Protein AF-0000000069345462 (afdb_homodimer)

Foldseek 3Di:
DPPKDWDDKDFADDADKDWPDFAPFWFKWKFFFDQATAKIKTWGHHPRDTDIDIFGADHHDIDMGGADVPKFWFKKKFAFDQDVNATFTAWIWTDIPPDIDDRGHRDHHHMDMDGHPFWGFRTKIAGYDSGGGIIITITDGD/DPPKDWDDKDFADDADKDWPDFAPFWFKWKFFFDQATAKIKTWGHHPRDTDIDIFGADHHDIDMGGADVPKFWFKKKFAFDQDVNATFTAWIWTDIPPDIDDRGHRDHHHMDMDGHPFWGFRTKIAGYDSGGGIIITITDGD

Nearest PDB structures (foldseek):
  7kmv-assembly5_I  TM=9.906E-01  e=1.413E-24  Musa acuminata
  7kmu-assembly1_A  TM=9.947E-01  e=5.979E-24  Musa acuminata
  3mit-assembly1_A  TM=9.925E-01  e=2.769E-19  Musa acuminata
  4piu-assembly1_A  TM=9.814E-01  e=2.634E-19  Musa acuminata
  4pit-assembly2_D  TM=9.610E-01  e=2.054E-19  Musa acuminata

Solvent-accessible surface area (backbone atoms only — not comparable to full-atom values): 13711 Å² total; per-residue (Å²): 108,95,53,49,26,32,36,38,65,50,56,33,87,44,57,45,80,50,69,74,49,66,35,82,38,65,46,30,42,31,41,15,24,49,60,32,34,13,22,45,32,41,32,31,32,42,98,90,40,75,50,75,50,79,45,34,36,83,48,52,51,79,44,79,44,76,51,55,92,90,47,48,38,31,29,43,36,33,15,33,26,77,62,93,85,37,45,21,32,10,26,40,30,44,29,38,84,81,51,74,48,70,73,38,29,63,45,80,48,53,53,42,53,50,41,38,67,40,38,31,53,33,31,44,32,34,16,26,38,70,31,29,10,20,44,25,36,22,34,32,52,117,109,95,56,48,28,33,36,40,65,50,56,34,85,43,57,44,79,50,72,76,49,65,35,80,37,66,46,30,42,31,40,14,25,48,59,32,33,12,20,45,32,41,30,31,30,44,96,91,41,74,50,75,51,78,44,34,36,83,48,51,50,79,44,78,43,76,51,54,93,91,46,47,38,33,28,43,36,34,16,33,26,78,62,93,84,38,45,22,32,10,26,41,31,44,28,37,83,81,50,74,47,69,72,37,29,63,44,82,47,52,53,43,51,51,40,38,67,40,39,31,54,34,32,42,31,35,16,25,39,69,31,30,10,20,44,26,37,20,33,33,53,118

Sequence (284 aa):
MAGAIKVGTWGGNGGSEWDMGPAYRIDSVKINAGDIIDAIEITFTRYGLTETQHYGGTGGEPHEIAFEDGEYIMSMEGHVVDYFGLTIIGKLTLTTNRRTFGPFGAYEGTPFSIPVAEGKIAGFFGRAGSFIDAIGVYLMPNMAGAIKVGTWGGNGGSEWDMGPAYRIDSVKINAGDIIDAIEITFTRYGLTETQHYGGTGGEPHEIAFEDGEYIMSMEGHVVDYFGLTIIGKLTLTTNRRTFGPFGAYEGTPFSIPVAEGKIAGFFGRAGSFIDAIGVYLMPN

Structure (mmCIF, N/CA/C/O backbone):
data_AF-0000000069345462-model_v1
#
loop_
_entity.id
_entity.type
_entity.pdbx_description
1 polymer '(wild Malaysian banana) hypothetical protein'
#
loop_
_atom_site.group_PDB
_atom_site.id
_atom_site.type_symbol
_atom_site.label_atom_id
_atom_site.label_alt_id
_atom_site.label_comp_id
_atom_site.label_asym_id
_atom_site.label_entity_id
_atom_site.label_seq_id
_atom_site.pdbx_PDB_ins_code
_atom_site.Cartn_x
_atom_site.Cartn_y
_atom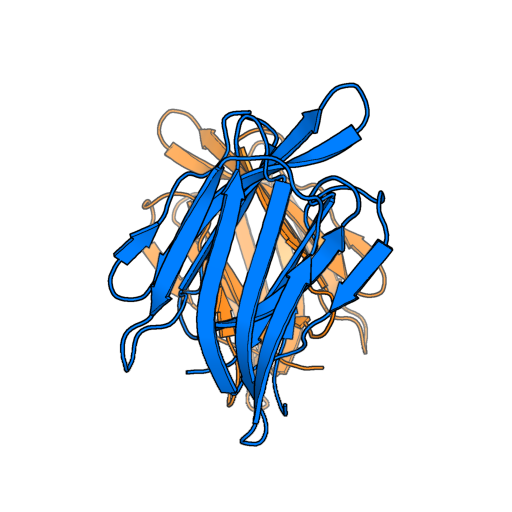_site.Cartn_z
_atom_site.occupancy
_atom_site.B_iso_or_equiv
_atom_site.auth_seq_id
_atom_site.auth_comp_id
_atom_site.auth_asym_id
_atom_site.auth_atom_id
_atom_site.pdbx_PDB_model_num
ATOM 1 N N . MET A 1 1 ? -10.992 -14.242 7.793 1 50.59 1 MET A N 1
ATOM 2 C CA . MET A 1 1 ? -10.445 -14.148 9.148 1 50.59 1 MET A CA 1
ATOM 3 C C . MET A 1 1 ? -10.656 -12.758 9.727 1 50.59 1 MET A C 1
ATOM 5 O O . MET A 1 1 ? -10.586 -11.766 9 1 50.59 1 MET A O 1
ATOM 9 N N . ALA A 1 2 ? -11.094 -12.797 10.883 1 62.16 2 ALA A N 1
ATOM 10 C CA . ALA A 1 2 ? -11.469 -11.562 11.57 1 62.16 2 ALA A CA 1
ATOM 11 C C . ALA A 1 2 ? -10.32 -10.555 11.562 1 62.16 2 ALA A C 1
ATOM 13 O O . ALA A 1 2 ? -9.172 -10.922 11.844 1 62.16 2 ALA A O 1
ATOM 14 N N . GLY A 1 3 ? -10.453 -9.461 10.695 1 84.44 3 GLY A N 1
ATOM 15 C CA . GLY A 1 3 ? -9.516 -8.375 10.906 1 84.44 3 GLY A CA 1
ATOM 16 C C . GLY A 1 3 ? -8.602 -8.141 9.727 1 84.44 3 GLY A C 1
ATOM 17 O O . GLY A 1 3 ? -7.73 -7.262 9.773 1 84.44 3 GLY A O 1
ATOM 18 N N . ALA A 1 4 ? -8.766 -8.969 8.719 1 93.25 4 ALA A N 1
ATOM 19 C CA . ALA A 1 4 ? -7.891 -8.758 7.566 1 93.25 4 ALA A CA 1
ATOM 20 C C . ALA A 1 4 ? -8.273 -7.488 6.805 1 93.25 4 ALA A C 1
ATOM 22 O O . ALA A 1 4 ? -9.453 -7.113 6.773 1 93.25 4 ALA A O 1
ATOM 23 N N . ILE A 1 5 ? -7.348 -6.832 6.293 1 97.31 5 ILE A N 1
ATOM 24 C CA . ILE A 1 5 ? -7.551 -5.668 5.438 1 97.31 5 ILE A CA 1
ATOM 25 C C . ILE A 1 5 ? -7.125 -5.996 4.008 1 97.31 5 ILE A C 1
ATOM 27 O O . ILE A 1 5 ? -6.066 -6.59 3.793 1 97.31 5 ILE A O 1
ATOM 31 N N . LYS A 1 6 ? -8.023 -5.742 3.131 1 97.81 6 LYS A N 1
ATOM 32 C CA . LYS A 1 6 ? -7.773 -6.004 1.716 1 97.81 6 LYS A CA 1
ATOM 33 C C . LYS A 1 6 ? -7.25 -4.758 1.011 1 97.81 6 LYS A C 1
ATOM 35 O O . LYS A 1 6 ? -7.926 -3.729 0.971 1 97.81 6 LYS A O 1
ATOM 40 N N . VAL A 1 7 ? -6 -4.805 0.447 1 98.62 7 VAL A N 1
ATOM 41 C CA . VAL A 1 7 ? -5.34 -3.662 -0.175 1 98.62 7 VAL A CA 1
ATOM 42 C C . VAL A 1 7 ? -4.969 -4 -1.618 1 98.62 7 VAL A C 1
ATOM 44 O O . VAL A 1 7 ? -4.395 -5.059 -1.886 1 98.62 7 VAL A O 1
ATOM 47 N N . GLY A 1 8 ? -5.047 -3.08 -2.568 1 98.44 8 GLY A N 1
ATOM 48 C CA . GLY A 1 8 ? -4.883 -3.312 -3.994 1 98.44 8 GLY A CA 1
ATOM 49 C C . GLY A 1 8 ? -6.188 -3.246 -4.766 1 98.44 8 GLY A C 1
ATOM 50 O O . GLY A 1 8 ? -7.211 -2.818 -4.227 1 98.44 8 GLY A O 1
ATOM 51 N N . THR A 1 9 ? -6.156 -3.602 -5.98 1 98.38 9 THR A N 1
ATOM 52 C CA . THR A 1 9 ? -5.027 -4.219 -6.664 1 98.38 9 THR A CA 1
ATOM 53 C C . THR A 1 9 ? -4.215 -3.172 -7.422 1 98.38 9 THR A C 1
ATOM 55 O O . THR A 1 9 ? -4.68 -2.049 -7.629 1 98.38 9 THR A O 1
ATOM 58 N N . TRP A 1 10 ? -3.059 -3.443 -7.688 1 98.81 10 TRP A N 1
ATOM 59 C CA . TRP A 1 10 ? -2.256 -2.807 -8.727 1 98.81 10 TRP A CA 1
ATOM 60 C C . TRP A 1 10 ? -2.262 -3.637 -10.008 1 98.81 10 TRP A C 1
ATOM 62 O O . TRP A 1 10 ? -2.211 -4.867 -9.953 1 98.81 10 TRP A O 1
ATOM 72 N N . GLY A 1 11 ? -2.264 -2.973 -11.094 1 98.69 11 GLY A N 1
ATOM 73 C CA . GLY A 1 11 ? -2.248 -3.695 -12.359 1 98.69 11 GLY A CA 1
ATOM 74 C C . GLY A 1 11 ? -3.428 -3.357 -13.25 1 98.69 11 GLY A C 1
ATOM 75 O O . GLY A 1 11 ? -3.975 -2.254 -13.18 1 98.69 11 GLY A O 1
ATOM 76 N N . GLY A 1 12 ? -3.727 -4.285 -14.234 1 98.56 12 GLY A N 1
ATOM 77 C CA . GLY A 1 12 ? -4.746 -4.027 -15.234 1 98.56 12 GLY A CA 1
ATOM 78 C C . GLY A 1 12 ? -6.043 -4.766 -14.969 1 98.56 12 GLY A C 1
ATOM 79 O O . GLY A 1 12 ? -6.176 -5.453 -13.953 1 98.56 12 GLY A O 1
ATOM 80 N N . ASN A 1 13 ? -6.969 -4.633 -15.938 1 98.38 13 ASN A N 1
ATOM 81 C CA . ASN A 1 13 ? -8.312 -5.188 -15.789 1 98.38 13 ASN A CA 1
ATOM 82 C C . ASN A 1 13 ? -8.492 -6.438 -16.641 1 98.38 13 ASN A C 1
ATOM 84 O O . ASN A 1 13 ? -9.617 -6.906 -16.828 1 98.38 13 ASN A O 1
ATOM 88 N N . GLY A 1 14 ? -7.391 -6.938 -17.109 1 98.5 14 GLY A N 1
ATOM 89 C CA . GLY A 1 14 ? -7.488 -8.156 -17.891 1 98.5 14 GLY A CA 1
ATOM 90 C C . GLY A 1 14 ? -7.664 -9.406 -17.047 1 98.5 14 GLY A C 1
ATOM 91 O O . GLY A 1 14 ? -7.688 -9.32 -15.812 1 98.5 14 GLY A O 1
ATOM 92 N N . GLY A 1 15 ? -7.754 -10.523 -17.75 1 98.56 15 GLY A N 1
ATOM 93 C CA . GLY A 1 15 ? -7.879 -11.797 -17.062 1 98.56 15 GLY A CA 1
ATOM 94 C C . GLY A 1 15 ? -9.141 -11.898 -16.219 1 98.56 15 GLY A C 1
ATOM 95 O O . GLY A 1 15 ? -10.07 -11.117 -16.391 1 98.56 15 GLY A O 1
ATOM 96 N N . SER A 1 16 ? -9.172 -12.945 -15.383 1 98.75 16 SER A N 1
ATOM 97 C CA . SER A 1 16 ? -10.273 -13.188 -14.461 1 98.75 16 SER A CA 1
ATOM 98 C C . SER A 1 16 ? -9.852 -12.93 -13.016 1 98.75 16 SER A C 1
ATOM 100 O O . SER A 1 16 ? -8.695 -13.141 -12.656 1 98.75 16 SER A O 1
ATOM 102 N N . GLU A 1 17 ? -10.844 -12.57 -12.227 1 98.81 17 GLU A N 1
ATOM 103 C CA . GLU A 1 17 ? -10.578 -12.328 -10.812 1 98.81 17 GLU A CA 1
ATOM 104 C C . GLU A 1 17 ? -10.234 -13.625 -10.086 1 98.81 17 GLU A C 1
ATOM 106 O O . GLU A 1 17 ? -10.805 -14.68 -10.383 1 98.81 17 GLU A O 1
ATOM 111 N N . TRP A 1 18 ? -9.312 -13.594 -9.164 1 98.75 18 TRP A N 1
ATOM 112 C CA . TRP A 1 18 ? -9.023 -14.672 -8.227 1 98.75 18 TRP A CA 1
ATOM 113 C C . TRP A 1 18 ? -8.781 -14.125 -6.824 1 98.75 18 TRP A C 1
ATOM 115 O O . TRP A 1 18 ? -8.438 -12.953 -6.66 1 98.75 18 TRP A O 1
ATOM 125 N N . ASP A 1 19 ? -9.008 -14.914 -5.828 1 98.38 19 ASP A N 1
ATOM 126 C CA . ASP A 1 19 ? -8.922 -14.516 -4.426 1 98.38 19 ASP A CA 1
ATOM 127 C C . ASP A 1 19 ? -8.703 -15.719 -3.52 1 98.38 19 ASP A C 1
ATOM 129 O O . ASP A 1 19 ? -9.625 -16.5 -3.289 1 98.38 19 ASP A O 1
ATOM 133 N N . MET A 1 20 ? -7.5 -15.797 -2.957 1 97.5 20 MET A N 1
ATOM 134 C CA . MET A 1 20 ? -7.246 -16.953 -2.104 1 97.5 20 MET A CA 1
ATOM 135 C C . MET A 1 20 ? -7.727 -16.688 -0.68 1 97.5 20 MET A C 1
ATOM 137 O O . MET A 1 20 ? -7.789 -17.609 0.138 1 97.5 20 MET A O 1
ATOM 141 N N . GLY A 1 21 ? -7.988 -15.43 -0.345 1 96.19 21 GLY A N 1
ATOM 142 C CA . GLY A 1 21 ? -8.336 -15.07 1.018 1 96.19 21 GLY A CA 1
ATOM 143 C C . GLY A 1 21 ? -7.145 -15.023 1.952 1 96.19 21 GLY A C 1
ATOM 144 O O . GLY A 1 21 ? -6.039 -15.414 1.57 1 96.19 21 GLY A O 1
ATOM 145 N N . PRO A 1 22 ? -7.414 -14.508 3.172 1 96.69 22 PRO A N 1
ATOM 146 C CA . PRO A 1 22 ? -6.332 -14.516 4.156 1 96.69 22 PRO A CA 1
ATOM 147 C C . PRO A 1 22 ? -6.023 -15.914 4.688 1 96.69 22 PRO A C 1
ATOM 149 O O . PRO A 1 22 ? -6.945 -16.688 4.988 1 96.69 22 PRO A O 1
ATOM 152 N N . ALA A 1 23 ? -4.77 -16.25 4.75 1 97 23 ALA A N 1
ATOM 153 C CA . ALA A 1 23 ? -4.324 -17.547 5.262 1 97 23 ALA A CA 1
ATOM 154 C C . ALA A 1 23 ? -3.785 -17.422 6.684 1 97 23 ALA A C 1
ATOM 156 O O . ALA A 1 23 ? -3.393 -16.328 7.109 1 97 23 ALA A O 1
ATOM 157 N N . TYR A 1 24 ? -3.893 -18.578 7.359 1 94.62 24 TYR A N 1
ATOM 158 C CA . TYR A 1 24 ? -3.172 -18.641 8.625 1 94.62 24 TYR A CA 1
ATOM 159 C C . TYR A 1 24 ? -1.666 -18.578 8.398 1 94.62 24 TYR A C 1
ATOM 161 O O . TYR A 1 24 ? -0.95 -17.891 9.125 1 94.62 24 TYR A O 1
ATOM 169 N N . ARG A 1 25 ? -1.275 -19.281 7.348 1 96 25 ARG A N 1
ATOM 170 C CA . ARG A 1 25 ? 0.141 -19.328 6.996 1 96 25 ARG A CA 1
ATOM 171 C C . ARG A 1 25 ? 0.326 -19.531 5.496 1 96 25 ARG A C 1
ATOM 173 O O . ARG A 1 25 ? -0.389 -20.328 4.879 1 96 25 ARG A O 1
ATOM 180 N N . ILE A 1 26 ? 1.184 -18.766 4.93 1 98 26 ILE A N 1
ATOM 181 C CA . ILE A 1 26 ? 1.669 -19.047 3.586 1 98 26 ILE A CA 1
ATOM 182 C C . ILE A 1 26 ? 2.928 -19.906 3.662 1 98 26 ILE A C 1
ATOM 184 O O . ILE A 1 26 ? 3.93 -19.5 4.254 1 98 26 ILE A O 1
ATOM 188 N N . ASP A 1 27 ? 2.863 -21 3.121 1 98.25 27 ASP A N 1
ATOM 189 C CA . ASP A 1 27 ? 3.953 -21.969 3.24 1 98.25 27 ASP A CA 1
ATOM 190 C C . ASP A 1 27 ? 4.992 -21.766 2.141 1 98.25 27 ASP A C 1
ATOM 192 O O . ASP A 1 27 ? 6.191 -21.938 2.371 1 98.25 27 ASP A O 1
ATOM 196 N N . SER A 1 28 ? 4.547 -21.453 0.951 1 98.62 28 SER A N 1
ATOM 197 C CA . SER A 1 28 ? 5.461 -21.203 -0.162 1 98.62 28 SER A CA 1
ATOM 198 C C . SER A 1 28 ? 4.781 -20.406 -1.267 1 98.62 28 SER A C 1
ATOM 200 O O . SER A 1 28 ? 3.553 -20.406 -1.372 1 98.62 28 SER A O 1
ATOM 202 N N . VAL A 1 29 ? 5.555 -19.75 -2.008 1 98.81 29 VAL A N 1
ATOM 203 C CA . VAL A 1 29 ? 5.141 -19.047 -3.221 1 98.81 29 VAL A CA 1
ATOM 204 C C . VAL A 1 29 ? 6.047 -19.453 -4.383 1 98.81 29 VAL A C 1
ATOM 206 O O . VAL A 1 29 ? 7.27 -19.531 -4.223 1 98.81 29 VAL A O 1
ATOM 209 N N . LYS A 1 30 ? 5.465 -19.75 -5.438 1 98.88 30 LYS A N 1
ATOM 210 C CA . LYS A 1 30 ? 6.195 -19.953 -6.684 1 98.88 30 LYS A CA 1
ATOM 211 C C . LYS A 1 30 ? 5.832 -18.891 -7.719 1 98.88 30 LYS A C 1
ATOM 213 O O . LYS A 1 30 ? 4.652 -18.672 -7.988 1 98.88 30 LYS A O 1
ATOM 218 N N . ILE A 1 31 ? 6.809 -18.266 -8.242 1 98.88 31 ILE A N 1
ATOM 219 C CA . ILE A 1 31 ? 6.602 -17.234 -9.242 1 98.88 31 ILE A CA 1
ATOM 220 C C . ILE A 1 31 ? 7.234 -17.656 -10.562 1 98.88 31 ILE A C 1
ATOM 222 O O . ILE A 1 31 ? 8.438 -17.906 -10.633 1 98.88 31 ILE A O 1
ATOM 226 N N . ASN A 1 32 ? 6.434 -17.859 -11.578 1 98.88 32 ASN A N 1
ATOM 227 C CA . ASN A 1 32 ? 6.93 -18.047 -12.938 1 98.88 32 ASN A CA 1
ATOM 228 C C . ASN A 1 32 ? 7.164 -16.719 -13.648 1 98.88 32 ASN A C 1
ATOM 230 O O . ASN A 1 32 ? 6.234 -15.93 -13.82 1 98.88 32 ASN A O 1
ATOM 234 N N . ALA A 1 33 ? 8.406 -16.578 -14.016 1 98.81 33 ALA A N 1
ATOM 235 C CA . ALA A 1 33 ? 8.703 -15.266 -14.57 1 98.81 33 ALA A CA 1
ATOM 236 C C . ALA A 1 33 ? 9.711 -15.367 -15.719 1 98.81 33 ALA A C 1
ATOM 238 O O . ALA A 1 33 ? 10.539 -16.281 -15.734 1 98.81 33 ALA A O 1
ATOM 239 N N . GLY A 1 34 ? 9.656 -14.562 -16.703 1 97.94 34 GLY A N 1
ATOM 240 C CA . GLY A 1 34 ? 10.609 -14.164 -17.734 1 97.94 34 GLY A CA 1
ATOM 241 C C . GLY A 1 34 ? 10.773 -12.664 -17.844 1 97.94 34 GLY A C 1
ATOM 242 O O . GLY A 1 34 ? 11.289 -12.016 -16.922 1 97.94 34 GLY A O 1
ATOM 243 N N . ASP A 1 35 ? 10.141 -12.164 -18.984 1 97.5 35 ASP A N 1
ATOM 244 C CA . ASP A 1 35 ? 10.078 -10.711 -19.125 1 97.5 35 ASP A CA 1
ATOM 245 C C . ASP A 1 35 ? 9.062 -10.117 -18.156 1 97.5 35 ASP A C 1
ATOM 247 O O . ASP A 1 35 ? 9.242 -8.992 -17.672 1 97.5 35 ASP A O 1
ATOM 251 N N . ILE A 1 36 ? 8 -10.836 -17.906 1 98.69 36 ILE A N 1
ATOM 252 C CA . ILE A 1 36 ? 6.883 -10.438 -17.062 1 98.69 36 ILE A CA 1
ATOM 253 C C . ILE A 1 36 ? 6.551 -11.57 -16.078 1 98.69 36 ILE A C 1
ATOM 255 O O . ILE A 1 36 ? 7.238 -12.594 -16.047 1 98.69 36 ILE A O 1
ATOM 259 N N . ILE A 1 37 ? 5.605 -11.367 -15.211 1 98.88 37 ILE A N 1
ATOM 260 C CA . ILE A 1 37 ? 5.129 -12.398 -14.297 1 98.88 37 ILE A CA 1
ATOM 261 C C . ILE A 1 37 ? 4.07 -13.25 -14.992 1 98.88 37 ILE A C 1
ATOM 263 O O . ILE A 1 37 ? 2.963 -12.773 -15.258 1 98.88 37 ILE A O 1
ATOM 267 N N . ASP A 1 38 ? 4.402 -14.477 -15.18 1 98.88 38 ASP A N 1
ATOM 268 C CA . ASP A 1 38 ? 3.512 -15.367 -15.922 1 98.88 38 ASP A CA 1
ATOM 269 C C . ASP A 1 38 ? 2.492 -16.016 -14.992 1 98.88 38 ASP A C 1
ATOM 271 O O . ASP A 1 38 ? 1.347 -16.25 -15.383 1 98.88 38 ASP A O 1
ATOM 275 N N . ALA A 1 39 ? 2.961 -16.297 -13.797 1 98.94 39 ALA A N 1
ATOM 276 C CA . ALA A 1 39 ? 2.084 -17.047 -12.891 1 98.94 39 ALA A CA 1
ATOM 277 C C . ALA A 1 39 ? 2.551 -16.906 -11.445 1 98.94 39 ALA A C 1
ATOM 279 O O . ALA A 1 39 ? 3.729 -16.656 -11.188 1 98.94 39 ALA A O 1
ATOM 280 N N . ILE A 1 40 ? 1.639 -17.078 -10.539 1 98.94 40 ILE A N 1
ATOM 281 C CA . ILE A 1 40 ? 1.888 -17.188 -9.102 1 98.94 40 ILE A CA 1
ATOM 282 C C . ILE A 1 40 ? 1.165 -18.406 -8.539 1 98.94 40 ILE A C 1
ATOM 284 O O . ILE A 1 40 ? -0.027 -18.594 -8.789 1 98.94 40 ILE A O 1
ATOM 288 N N . GLU A 1 41 ? 1.895 -19.188 -7.918 1 98.88 41 GLU A N 1
ATOM 289 C CA . GLU A 1 41 ? 1.353 -20.344 -7.199 1 98.88 41 GLU A CA 1
ATOM 290 C C . GLU A 1 41 ? 1.629 -20.234 -5.699 1 98.88 41 GLU A C 1
ATOM 292 O O . GLU A 1 41 ? 2.76 -19.969 -5.289 1 98.88 41 GLU A O 1
ATOM 297 N N . ILE A 1 42 ? 0.606 -20.422 -4.906 1 98.81 42 ILE A N 1
ATOM 298 C CA . ILE A 1 42 ? 0.755 -20.234 -3.469 1 98.81 42 ILE A CA 1
ATOM 299 C C . ILE A 1 42 ? 0.278 -21.484 -2.734 1 98.81 42 ILE A C 1
ATOM 301 O O . ILE A 1 42 ? -0.821 -21.984 -2.992 1 98.81 42 ILE A O 1
ATOM 305 N N . THR A 1 43 ? 1.09 -22.047 -1.917 1 98.81 43 THR A N 1
ATOM 306 C CA . THR A 1 43 ? 0.71 -23.047 -0.938 1 98.81 43 THR A CA 1
ATOM 307 C C . THR A 1 43 ? 0.484 -22.422 0.433 1 98.81 43 THR A C 1
ATOM 309 O O . THR A 1 43 ? 1.351 -21.703 0.944 1 98.81 43 THR A O 1
ATOM 312 N N . PHE A 1 44 ? -0.713 -22.719 0.961 1 98.38 44 PHE A N 1
ATOM 313 C CA . PHE A 1 44 ? -1.04 -22.047 2.217 1 98.38 44 PHE A CA 1
ATOM 314 C C . PHE A 1 44 ? -1.953 -22.922 3.07 1 98.38 44 PHE A C 1
ATOM 316 O O . PHE A 1 44 ? -2.58 -23.859 2.562 1 98.38 44 PHE A O 1
ATOM 323 N N . THR A 1 45 ? -1.92 -22.641 4.363 1 97.25 45 THR A N 1
ATOM 324 C CA . THR A 1 45 ? -2.736 -23.328 5.352 1 97.25 45 THR A CA 1
ATOM 325 C C . THR A 1 45 ? -3.801 -22.406 5.926 1 97.25 45 THR A C 1
ATOM 327 O O . THR A 1 45 ? -3.502 -21.266 6.305 1 97.25 45 THR A O 1
ATOM 330 N N . ARG A 1 46 ? -5.016 -22.844 5.812 1 93.44 46 ARG A N 1
ATOM 331 C CA . ARG A 1 46 ? -6.16 -22.141 6.379 1 93.44 46 ARG A CA 1
ATOM 332 C C . ARG A 1 46 ? -7.16 -23.125 6.988 1 93.44 46 ARG A C 1
ATOM 334 O O . ARG A 1 46 ? -7.484 -24.141 6.375 1 93.44 46 ARG A O 1
ATOM 341 N N . TYR A 1 47 ? -7.605 -22.781 8.172 1 90.88 47 TYR A N 1
ATOM 342 C CA . TYR A 1 47 ? -8.562 -23.625 8.891 1 90.88 47 TYR A CA 1
ATOM 343 C C . TYR A 1 47 ? -8.07 -25.062 8.969 1 90.88 47 TYR A C 1
ATOM 345 O O . TYR A 1 47 ? -8.828 -26 8.695 1 90.88 47 TYR A O 1
ATOM 353 N N . GLY A 1 48 ? -6.805 -25.219 9.078 1 92.31 48 GLY A N 1
ATOM 354 C CA . GLY A 1 48 ? -6.211 -26.531 9.289 1 92.31 48 GLY A CA 1
ATOM 355 C C . GLY A 1 48 ? -5.965 -27.281 8 1 92.31 48 GLY A C 1
ATOM 356 O O . GLY A 1 48 ? -5.5 -28.422 8.023 1 92.31 48 GLY A O 1
ATOM 357 N N . LEU A 1 49 ? -6.27 -26.734 6.934 1 96.44 49 LEU A N 1
ATOM 358 C CA . LEU A 1 49 ? -6.086 -27.391 5.641 1 96.44 49 LEU A CA 1
ATOM 359 C C . LEU A 1 49 ? -5.031 -26.656 4.812 1 96.44 49 LEU A C 1
ATOM 361 O O . LEU A 1 49 ? -4.996 -25.438 4.789 1 96.44 49 LEU A O 1
ATOM 365 N N . THR A 1 50 ? -4.145 -27.469 4.281 1 97.94 50 THR A N 1
ATOM 366 C CA . THR A 1 50 ? -3.139 -26.922 3.377 1 97.94 50 THR A CA 1
ATOM 367 C C . THR A 1 50 ? -3.545 -27.141 1.922 1 97.94 50 THR A C 1
ATOM 369 O O . THR A 1 50 ? -3.945 -28.25 1.543 1 97.94 50 THR A O 1
ATOM 372 N N . GLU A 1 51 ? -3.504 -26.094 1.112 1 97.81 51 GLU A N 1
ATOM 373 C CA . GLU A 1 51 ? -3.83 -26.219 -0.305 1 97.81 51 GLU A CA 1
ATOM 374 C C . GLU A 1 51 ? -2.877 -25.391 -1.166 1 97.81 51 GLU A C 1
ATOM 376 O O . GLU A 1 51 ? -2.18 -24.5 -0.66 1 97.81 51 GLU A O 1
ATOM 381 N N . THR A 1 52 ? -2.795 -25.766 -2.41 1 98.62 52 THR A N 1
ATOM 382 C CA . THR A 1 52 ? -2.006 -25.062 -3.412 1 98.62 52 THR A CA 1
ATOM 383 C C . THR A 1 52 ? -2.9 -24.531 -4.531 1 98.62 52 THR A C 1
ATOM 385 O O . THR A 1 52 ? -3.727 -25.266 -5.074 1 98.62 52 THR A O 1
ATOM 388 N N . GLN A 1 53 ? -2.789 -23.219 -4.82 1 98.69 53 GLN A N 1
ATOM 389 C CA . GLN A 1 53 ? -3.547 -22.594 -5.906 1 98.69 53 GLN A CA 1
ATOM 390 C C . GLN A 1 53 ? -2.617 -21.922 -6.91 1 98.69 53 GLN A C 1
ATOM 392 O O . GLN A 1 53 ? -1.646 -21.266 -6.52 1 98.69 53 GLN A O 1
ATOM 397 N N . HIS A 1 54 ? -2.912 -22.172 -8.188 1 98.75 54 HIS A N 1
ATOM 398 C CA . HIS A 1 54 ? -2.145 -21.594 -9.289 1 98.75 54 HIS A CA 1
ATOM 399 C C . HIS A 1 54 ? -2.947 -20.531 -10.031 1 98.75 54 HIS A C 1
ATOM 401 O O . HIS A 1 54 ? -4.098 -20.766 -10.406 1 98.75 54 HIS A O 1
ATOM 407 N N . TYR A 1 55 ? -2.354 -19.375 -10.266 1 98.88 55 TYR A N 1
ATOM 408 C CA . TYR A 1 55 ? -2.949 -18.281 -11.016 1 98.88 55 TYR A CA 1
ATOM 409 C C . TYR A 1 55 ? -2.023 -17.812 -12.141 1 98.88 55 TYR A C 1
ATOM 411 O O . TYR A 1 55 ? -0.832 -17.594 -11.914 1 98.88 55 TYR A O 1
ATOM 419 N N . GLY A 1 56 ? -2.615 -17.609 -13.281 1 98.75 56 GLY A N 1
ATOM 420 C CA . GLY A 1 56 ? -1.823 -17.203 -14.438 1 98.75 56 GLY A CA 1
ATOM 421 C C . GLY A 1 56 ? -1.576 -18.344 -15.414 1 98.75 56 GLY A C 1
ATOM 422 O O . GLY A 1 56 ? -2.355 -19.281 -15.484 1 98.75 56 GLY A O 1
ATOM 423 N N . GLY A 1 57 ? -0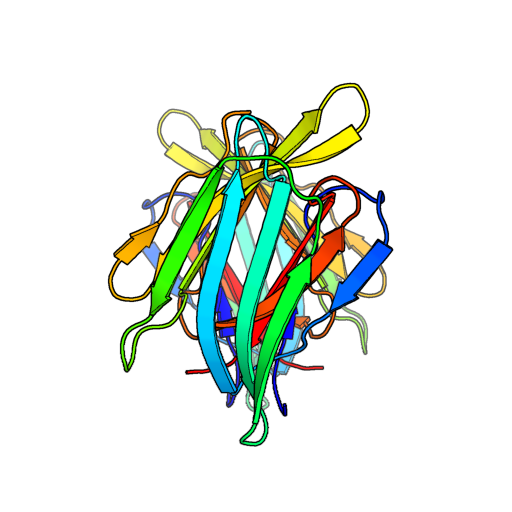.599 -18.141 -16.344 1 98.5 57 GLY A N 1
ATOM 424 C CA . GLY A 1 57 ? -0.332 -19.078 -17.422 1 98.5 57 GLY A CA 1
ATOM 425 C C . GLY A 1 57 ? 0.746 -20.094 -17.062 1 98.5 57 GLY A C 1
ATOM 426 O O . GLY A 1 57 ? 0.923 -20.438 -15.898 1 98.5 57 GLY A O 1
ATOM 427 N N . THR A 1 58 ? 1.338 -20.672 -18.047 1 98 58 THR A N 1
ATOM 428 C CA . THR A 1 58 ? 2.316 -21.734 -17.859 1 98 58 THR A CA 1
ATOM 429 C C . THR A 1 58 ? 3.701 -21.281 -18.312 1 98 58 THR A C 1
ATOM 431 O O . THR A 1 58 ? 4.645 -22.078 -18.328 1 98 58 THR A O 1
ATOM 434 N N . GLY A 1 59 ? 3.73 -20.016 -18.719 1 98.19 59 GLY A N 1
ATOM 435 C CA . GLY A 1 59 ? 5.012 -19.547 -19.203 1 98.19 59 GLY A CA 1
ATOM 436 C C . GLY A 1 59 ? 5.973 -19.156 -18.094 1 98.19 59 GLY A C 1
ATOM 437 O O . GLY A 1 59 ? 5.645 -19.297 -16.922 1 98.19 59 GLY A O 1
ATOM 438 N N . GLY A 1 60 ? 7.176 -18.766 -18.5 1 98.31 60 GLY A N 1
ATOM 439 C CA . GLY A 1 60 ? 8.188 -18.266 -17.578 1 98.31 60 GLY A CA 1
ATOM 440 C C . GLY A 1 60 ? 8.93 -19.375 -16.859 1 98.31 60 GLY A C 1
ATOM 441 O O . GLY A 1 60 ? 8.484 -20.531 -16.844 1 98.31 60 GLY A O 1
ATOM 442 N N . GLU A 1 61 ? 10.055 -19.016 -16.281 1 98.44 61 GLU A N 1
ATOM 443 C CA . GLU A 1 61 ? 10.836 -19.906 -15.43 1 98.44 61 GLU A CA 1
ATOM 444 C C . GLU A 1 61 ? 10.312 -19.906 -13.992 1 98.44 61 GLU A C 1
ATOM 446 O O . GLU A 1 61 ? 10.109 -18.844 -13.406 1 98.44 61 GLU A O 1
ATOM 451 N N . PRO A 1 62 ? 10.117 -21.109 -13.438 1 98.56 62 PRO A N 1
ATOM 452 C CA . PRO A 1 62 ? 9.609 -21.188 -12.07 1 98.56 62 PRO A CA 1
ATOM 453 C C . PRO A 1 62 ? 10.672 -20.828 -11.031 1 98.56 62 PRO A C 1
ATOM 455 O O . PRO A 1 62 ? 11.828 -21.25 -11.156 1 98.56 62 PRO A O 1
ATOM 458 N N . HIS A 1 63 ? 10.352 -20.031 -10.078 1 98.56 63 HIS A N 1
ATOM 459 C CA . HIS A 1 63 ? 11.141 -19.703 -8.898 1 98.56 63 HIS A CA 1
ATOM 460 C C . HIS A 1 63 ? 10.375 -20.031 -7.621 1 98.56 63 HIS A C 1
ATOM 462 O O . HIS A 1 63 ? 9.445 -19.312 -7.242 1 98.56 63 HIS A O 1
ATOM 468 N N . GLU A 1 64 ? 10.789 -21.047 -6.961 1 97.94 64 GLU A N 1
ATOM 469 C CA . GLU A 1 64 ? 10.094 -21.5 -5.762 1 97.94 64 GLU A CA 1
ATOM 470 C C . GLU A 1 64 ? 10.68 -20.875 -4.504 1 97.94 64 GLU A C 1
ATOM 472 O O . GLU A 1 64 ? 11.898 -20.891 -4.305 1 97.94 64 GLU A O 1
ATOM 477 N N . ILE A 1 65 ? 9.852 -20.375 -3.785 1 97.94 65 ILE A N 1
ATOM 478 C CA . ILE A 1 65 ? 10.195 -19.766 -2.5 1 97.94 65 ILE A CA 1
ATOM 479 C C . ILE A 1 65 ? 9.508 -20.531 -1.373 1 97.94 65 ILE A C 1
ATOM 481 O O . ILE A 1 65 ? 8.289 -20.406 -1.179 1 97.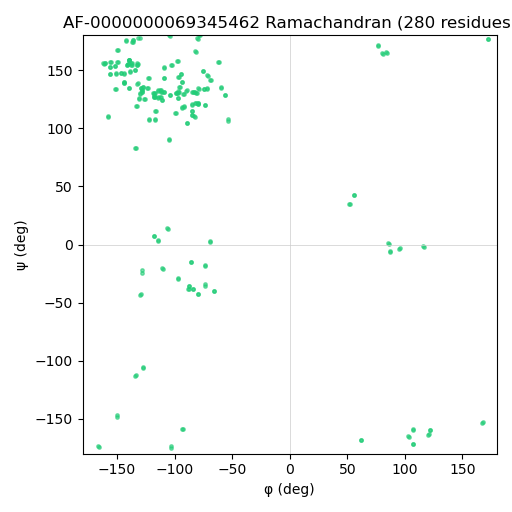94 65 ILE A O 1
ATOM 485 N N . ALA A 1 66 ? 10.211 -21.281 -0.608 1 98 66 ALA A N 1
ATOM 486 C CA . ALA A 1 66 ? 9.688 -21.953 0.574 1 98 66 ALA A CA 1
ATOM 487 C C . ALA A 1 66 ? 9.961 -21.141 1.838 1 98 66 ALA A C 1
ATOM 489 O O . ALA A 1 66 ? 11.094 -20.703 2.066 1 98 66 ALA A O 1
ATOM 490 N N . PHE A 1 67 ? 8.969 -20.984 2.598 1 97.88 67 PHE A N 1
ATOM 491 C CA . PHE A 1 67 ? 9.125 -20.203 3.816 1 97.88 67 PHE A CA 1
ATOM 492 C C . PHE A 1 67 ? 9.453 -21.109 5.004 1 97.88 67 PHE A C 1
ATOM 494 O O . PHE A 1 67 ? 8.898 -22.203 5.129 1 97.88 67 PHE A O 1
ATOM 501 N N . GLU A 1 68 ? 10.312 -20.672 5.812 1 97.38 68 GLU A N 1
ATOM 502 C CA . GLU A 1 68 ? 10.672 -21.375 7.043 1 97.38 68 GLU A CA 1
ATOM 503 C C . GLU A 1 68 ? 9.672 -21.078 8.156 1 97.38 68 GLU A C 1
ATOM 505 O O . GLU A 1 68 ? 8.836 -20.188 8.031 1 97.38 68 GLU A O 1
ATOM 510 N N . ASP A 1 69 ? 9.828 -21.938 9.172 1 95.81 69 ASP A N 1
ATOM 511 C CA . ASP A 1 69 ? 8.984 -21.672 10.336 1 95.81 69 ASP A CA 1
ATOM 512 C C . ASP A 1 69 ? 9.211 -20.25 10.859 1 95.81 69 ASP A C 1
ATOM 514 O O . ASP A 1 69 ? 10.359 -19.828 11.023 1 95.81 69 ASP A O 1
ATOM 518 N N . GLY A 1 70 ? 8.195 -19.484 11.047 1 95.75 70 GLY A N 1
ATOM 519 C CA . GLY A 1 70 ? 8.281 -18.141 11.586 1 95.75 70 GLY A CA 1
ATOM 520 C C . GLY A 1 70 ? 8.539 -17.094 10.516 1 95.75 70 GLY A C 1
ATOM 521 O O . GLY A 1 70 ? 8.562 -15.898 10.812 1 95.75 70 GLY A O 1
ATOM 522 N N . GLU A 1 71 ? 8.781 -17.531 9.312 1 97.69 71 GLU A N 1
ATOM 523 C CA . GLU A 1 71 ? 9.008 -16.578 8.219 1 97.69 71 GLU A CA 1
ATOM 524 C C . GLU A 1 71 ? 7.691 -16.078 7.645 1 97.69 71 GLU A C 1
ATOM 526 O O . GLU A 1 71 ? 6.758 -16.844 7.43 1 97.69 71 GLU A O 1
ATOM 531 N N . TYR A 1 72 ? 7.562 -14.758 7.488 1 97.5 72 TYR A N 1
ATOM 532 C CA . TYR A 1 72 ? 6.352 -14.148 6.953 1 97.5 72 TYR A CA 1
ATOM 533 C C . TYR A 1 72 ? 6.688 -12.984 6.031 1 97.5 72 TYR A C 1
ATOM 535 O O . TYR A 1 72 ? 7.773 -12.398 6.121 1 97.5 72 TYR A O 1
ATOM 543 N N . ILE A 1 73 ? 5.836 -12.633 5.094 1 98.62 73 ILE A N 1
ATOM 544 C CA . ILE A 1 73 ? 6.07 -11.602 4.098 1 98.62 73 ILE A CA 1
ATOM 545 C C . ILE A 1 73 ? 5.785 -10.227 4.703 1 98.62 73 ILE A C 1
ATOM 547 O O . ILE A 1 73 ? 4.695 -9.984 5.219 1 98.62 73 ILE A O 1
ATOM 551 N N . MET A 1 74 ? 6.75 -9.289 4.52 1 98.5 74 MET A N 1
ATOM 552 C CA . MET A 1 74 ? 6.656 -7.949 5.094 1 98.5 74 MET A CA 1
ATOM 553 C C . MET A 1 74 ? 6.445 -6.906 4.004 1 98.5 74 MET A C 1
ATOM 555 O O . MET A 1 74 ? 6.051 -5.773 4.289 1 98.5 74 MET A O 1
ATOM 559 N N . SER A 1 75 ? 6.789 -7.293 2.855 1 98.62 75 SER A N 1
ATOM 560 C CA . SER A 1 75 ? 6.664 -6.301 1.792 1 98.62 75 SER A CA 1
ATOM 561 C C . SER A 1 75 ? 6.531 -6.969 0.427 1 98.62 75 SER A C 1
ATOM 563 O O . SER A 1 75 ? 7.043 -8.07 0.216 1 98.62 75 SER A O 1
ATOM 565 N N . MET A 1 76 ? 5.777 -6.328 -0.443 1 98.88 76 MET A N 1
ATOM 566 C CA . MET A 1 76 ? 5.707 -6.629 -1.87 1 98.88 76 MET A CA 1
ATOM 567 C C . MET A 1 76 ? 5.926 -5.367 -2.701 1 98.88 76 MET A C 1
ATOM 569 O O . MET A 1 76 ? 5.352 -4.32 -2.408 1 98.88 76 MET A O 1
ATOM 573 N N . GLU A 1 77 ? 6.758 -5.422 -3.656 1 98.56 77 GLU A N 1
ATOM 574 C CA . GLU A 1 77 ? 6.965 -4.32 -4.594 1 98.56 77 GLU A CA 1
ATOM 575 C C . GLU A 1 77 ? 7.016 -4.824 -6.031 1 98.56 77 GLU A C 1
ATOM 577 O O . GLU A 1 77 ? 7.41 -5.965 -6.285 1 98.56 77 GLU A O 1
ATOM 582 N N . GLY A 1 78 ? 6.586 -3.969 -6.922 1 98.62 78 GLY A N 1
ATOM 583 C CA . GLY A 1 78 ? 6.562 -4.383 -8.312 1 98.62 78 GLY A CA 1
ATOM 584 C C . GLY A 1 78 ? 6.375 -3.223 -9.273 1 98.62 78 GLY A C 1
ATOM 585 O O . GLY A 1 78 ? 6.469 -2.059 -8.883 1 98.62 78 GLY A O 1
ATOM 586 N N . HIS A 1 79 ? 6.223 -3.633 -10.555 1 98.81 79 HIS A N 1
ATOM 587 C CA . HIS A 1 79 ? 5.945 -2.686 -11.625 1 98.81 79 HIS A CA 1
ATOM 588 C C . HIS A 1 79 ? 4.75 -3.131 -12.461 1 98.81 79 HIS A C 1
ATOM 590 O O . HIS A 1 79 ? 4.617 -4.316 -12.781 1 98.81 79 HIS A O 1
ATOM 596 N N . VAL A 1 80 ? 3.906 -2.219 -12.719 1 98.81 80 VAL A N 1
ATOM 597 C CA . VAL A 1 80 ? 2.873 -2.408 -13.734 1 98.81 80 VAL A CA 1
ATOM 598 C C . VAL A 1 80 ? 3.395 -1.948 -15.094 1 98.81 80 VAL A C 1
ATOM 600 O O . VAL A 1 80 ? 3.977 -0.867 -15.211 1 98.81 80 VAL A O 1
ATOM 603 N N . VAL A 1 81 ? 3.174 -2.785 -16.094 1 98.75 81 VAL A N 1
ATOM 604 C CA . VAL A 1 81 ? 3.783 -2.486 -17.391 1 98.75 81 VAL A CA 1
ATOM 605 C C . VAL A 1 81 ? 2.744 -2.629 -18.5 1 98.75 81 VAL A C 1
ATOM 607 O O . VAL A 1 81 ? 1.704 -3.264 -18.297 1 98.75 81 VAL A O 1
ATOM 610 N N . ASP A 1 82 ? 3.031 -1.919 -19.578 1 98.38 82 ASP A N 1
ATOM 611 C CA . ASP A 1 82 ? 2.365 -2.215 -20.844 1 98.38 82 ASP A CA 1
ATOM 612 C C . ASP A 1 82 ? 3.141 -3.26 -21.656 1 98.38 82 ASP A C 1
ATOM 614 O O . ASP A 1 82 ? 4.254 -2.996 -22.109 1 98.38 82 ASP A O 1
ATOM 618 N N . TYR A 1 83 ? 2.639 -4.449 -21.656 1 97.5 83 TYR A N 1
ATOM 619 C CA . TYR A 1 83 ? 3.227 -5.559 -22.406 1 97.5 83 TYR A CA 1
ATOM 620 C C . TYR A 1 83 ? 2.418 -5.863 -23.656 1 97.5 83 TYR A C 1
ATOM 622 O O . TYR A 1 83 ? 1.505 -6.691 -23.625 1 97.5 83 TYR A O 1
ATOM 630 N N . PHE A 1 84 ? 2.793 -5.18 -24.875 1 96.44 84 PHE A N 1
ATOM 631 C CA . PHE A 1 84 ? 2.121 -5.312 -26.156 1 96.44 84 PHE A CA 1
ATOM 632 C C . PHE A 1 84 ? 0.637 -4.992 -26.031 1 96.44 84 PHE A C 1
ATOM 634 O O . PHE A 1 84 ? -0.211 -5.762 -26.484 1 96.44 84 PHE A O 1
ATOM 641 N N . GLY A 1 85 ? 0.337 -3.965 -25.297 1 97 85 GLY A N 1
ATOM 642 C CA . GLY A 1 85 ? -1.029 -3.477 -25.188 1 97 85 GLY A CA 1
ATOM 643 C C . GLY A 1 85 ? -1.768 -4.012 -23.984 1 97 85 GLY A C 1
ATOM 644 O O . GLY A 1 85 ? -2.908 -3.625 -23.719 1 97 85 GLY A O 1
ATOM 645 N N . LEU A 1 86 ? -1.117 -4.879 -23.25 1 97.75 86 LEU A N 1
ATOM 646 C CA . LEU A 1 86 ? -1.726 -5.434 -22.047 1 97.75 86 LEU A CA 1
ATOM 647 C C . LEU A 1 86 ? -1.132 -4.797 -20.797 1 97.75 86 LEU A C 1
ATOM 649 O O . LEU A 1 86 ? 0.09 -4.691 -20.656 1 97.75 86 LEU A O 1
ATOM 653 N N . THR A 1 87 ? -1.965 -4.309 -19.922 1 98.69 87 THR A N 1
ATOM 654 C CA . THR A 1 87 ? -1.507 -3.848 -18.609 1 98.69 87 THR A CA 1
ATOM 655 C C . THR A 1 87 ? -1.371 -5.016 -17.641 1 98.69 87 THR A C 1
ATOM 657 O O . THR A 1 87 ? -2.371 -5.605 -17.234 1 98.69 87 THR A O 1
ATOM 660 N N . ILE A 1 88 ? -0.152 -5.348 -17.312 1 98.81 88 ILE A N 1
ATOM 661 C CA . ILE A 1 88 ? 0.079 -6.535 -16.484 1 98.81 88 ILE A CA 1
ATOM 662 C C . ILE A 1 88 ? 1.218 -6.273 -15.508 1 98.81 88 ILE A C 1
ATOM 664 O O . ILE A 1 88 ? 1.808 -5.191 -15.508 1 98.81 88 ILE A O 1
ATOM 668 N N . ILE A 1 89 ? 1.472 -7.207 -14.648 1 98.94 89 ILE A N 1
ATOM 669 C CA . ILE A 1 89 ? 2.561 -7.098 -13.688 1 98.94 89 ILE A CA 1
ATOM 670 C C . ILE A 1 89 ? 3.879 -7.488 -14.352 1 98.94 89 ILE A C 1
ATOM 672 O O . ILE A 1 89 ? 4.023 -8.609 -14.844 1 98.94 89 ILE A O 1
ATOM 676 N N . GLY A 1 90 ? 4.824 -6.57 -14.336 1 98.81 90 GLY A N 1
ATOM 677 C CA . GLY A 1 90 ? 6.078 -6.797 -15.039 1 98.81 90 GLY A CA 1
ATOM 678 C C . GLY A 1 90 ? 7.188 -7.297 -14.141 1 98.81 90 GLY A C 1
ATOM 679 O O . GLY A 1 90 ? 8.125 -7.949 -14.602 1 98.81 90 GLY A O 1
ATOM 680 N N . LYS A 1 91 ? 7.059 -6.863 -12.891 1 98.44 91 LYS A N 1
ATOM 681 C CA . LYS A 1 91 ? 8.094 -7.195 -11.906 1 98.44 91 LYS A CA 1
ATOM 682 C C . LYS A 1 91 ? 7.488 -7.375 -10.516 1 98.44 91 LYS A C 1
ATOM 684 O O . LYS A 1 91 ? 6.52 -6.703 -10.164 1 98.44 91 LYS A O 1
ATOM 689 N N . LEU A 1 92 ? 8.164 -8.328 -9.742 1 98.62 92 LEU A N 1
ATOM 690 C CA . LEU A 1 92 ? 7.766 -8.531 -8.359 1 98.62 92 LEU A CA 1
ATOM 691 C C . LEU A 1 92 ? 8.977 -8.828 -7.48 1 98.62 92 LEU A C 1
ATOM 693 O O . LEU A 1 92 ? 9.883 -9.555 -7.895 1 98.62 92 LEU A O 1
ATOM 697 N N . THR A 1 93 ? 9.008 -8.289 -6.363 1 98.81 93 THR A N 1
ATOM 698 C CA . THR A 1 93 ? 9.922 -8.609 -5.277 1 98.81 93 THR A CA 1
ATOM 699 C C . THR A 1 93 ? 9.164 -8.836 -3.973 1 98.81 93 THR A C 1
ATOM 701 O O . THR A 1 93 ? 8.281 -8.055 -3.621 1 98.81 93 THR A O 1
ATOM 704 N N . LEU A 1 94 ? 9.43 -9.922 -3.283 1 98.88 94 LEU A N 1
ATOM 705 C CA . LEU A 1 94 ? 8.875 -10.195 -1.964 1 98.88 94 LEU A CA 1
ATOM 706 C C . LEU A 1 94 ? 9.961 -10.141 -0.895 1 98.88 94 LEU A C 1
ATOM 708 O O . LEU A 1 94 ? 11.039 -10.719 -1.065 1 98.88 94 LEU A O 1
ATOM 712 N N . THR A 1 95 ? 9.719 -9.461 0.129 1 98.75 95 THR A N 1
ATOM 713 C CA . THR A 1 95 ? 10.625 -9.406 1.269 1 98.75 95 THR A CA 1
ATOM 714 C C . THR A 1 95 ? 9.961 -9.969 2.521 1 98.75 95 THR A C 1
ATOM 716 O O . THR A 1 95 ? 8.836 -9.586 2.857 1 98.75 95 THR A O 1
ATOM 719 N N . THR A 1 96 ? 10.641 -10.922 3.162 1 98.5 96 THR A N 1
ATOM 720 C CA . THR A 1 96 ? 10.18 -11.477 4.43 1 98.5 96 THR A CA 1
ATOM 721 C C . THR A 1 96 ? 11.008 -10.938 5.59 1 98.5 96 THR A C 1
ATOM 723 O O . THR A 1 96 ? 11.898 -10.102 5.391 1 98.5 96 THR A O 1
ATOM 726 N N . ASN A 1 97 ? 10.648 -11.398 6.793 1 98 97 ASN A N 1
ATOM 727 C CA . ASN A 1 97 ? 11.43 -11.039 7.969 1 98 97 ASN A CA 1
ATOM 728 C C . ASN A 1 97 ? 12.797 -11.711 7.953 1 98 97 ASN A C 1
ATOM 730 O O . ASN A 1 97 ? 13.609 -11.5 8.859 1 98 97 ASN A O 1
ATOM 734 N N . ARG A 1 98 ? 13.117 -12.484 6.852 1 97.88 98 ARG A N 1
ATOM 735 C CA . ARG A 1 98 ? 14.375 -13.227 6.824 1 97.88 98 ARG A CA 1
ATOM 736 C C . ARG A 1 98 ? 15.133 -12.961 5.527 1 97.88 98 ARG A C 1
ATOM 738 O O . ARG A 1 98 ? 16.359 -12.883 5.527 1 97.88 98 ARG A O 1
ATOM 745 N N . ARG A 1 99 ? 14.43 -12.953 4.406 1 98 99 ARG A N 1
ATOM 746 C CA . ARG A 1 99 ? 15.055 -12.953 3.086 1 98 99 ARG A CA 1
ATOM 747 C C . ARG A 1 99 ? 14.32 -12.016 2.133 1 98 99 ARG A C 1
ATOM 749 O O . ARG A 1 99 ? 13.188 -11.609 2.402 1 98 99 ARG A O 1
ATOM 756 N N . THR A 1 100 ? 15.008 -11.617 1.105 1 98.62 100 THR A N 1
ATOM 757 C CA . THR A 1 100 ? 14.406 -10.938 -0.037 1 98.62 100 THR A CA 1
ATOM 758 C C . THR A 1 100 ? 14.477 -11.812 -1.283 1 98.62 100 THR A C 1
ATOM 760 O O . THR A 1 100 ? 15.508 -12.422 -1.569 1 98.62 100 THR A O 1
ATOM 763 N N . PHE A 1 101 ? 13.352 -11.93 -2.002 1 98.62 101 PHE A N 1
ATOM 764 C CA . PHE A 1 101 ? 13.242 -12.75 -3.199 1 98.62 101 PHE A CA 1
ATOM 765 C C . PHE A 1 101 ? 12.914 -11.898 -4.418 1 98.62 101 PHE A C 1
ATOM 767 O O . PHE A 1 101 ? 11.922 -11.164 -4.414 1 98.62 101 PHE A O 1
ATOM 774 N N . GLY A 1 102 ? 13.711 -12.117 -5.5 1 98.12 102 GLY A N 1
ATOM 775 C CA . GLY A 1 102 ? 13.555 -11.32 -6.711 1 98.12 102 GLY A CA 1
ATOM 776 C C . GLY A 1 102 ? 14.672 -10.312 -6.91 1 98.12 102 GLY A C 1
ATOM 777 O O . GLY A 1 102 ? 15.742 -10.438 -6.305 1 98.12 102 GLY A O 1
ATOM 778 N N . PRO A 1 103 ? 14.375 -9.391 -7.672 1 98.19 103 PRO A N 1
ATOM 779 C CA . PRO A 1 103 ? 13.188 -9.172 -8.508 1 98.19 103 PRO A CA 1
ATOM 780 C C . PRO A 1 103 ? 12.977 -10.281 -9.531 1 98.19 103 PRO A C 1
ATOM 782 O O . PRO A 1 103 ? 13.945 -10.805 -10.094 1 98.19 103 PRO A O 1
ATOM 785 N N . PHE A 1 104 ? 11.75 -10.695 -9.617 1 98.75 104 PHE A N 1
ATOM 786 C CA . PHE A 1 104 ? 11.266 -11.523 -10.719 1 98.75 104 PHE A CA 1
ATOM 787 C C . PHE A 1 104 ? 10.648 -10.656 -11.812 1 98.75 104 PHE A C 1
ATOM 789 O O . PHE A 1 104 ? 9.961 -9.672 -11.523 1 98.75 104 PHE A O 1
ATOM 796 N N . GLY A 1 105 ? 10.797 -11.109 -13.07 1 98.38 105 GLY A N 1
ATOM 797 C CA . GLY A 1 105 ? 10.375 -10.266 -14.18 1 98.38 105 GLY A CA 1
ATOM 798 C C . GLY A 1 105 ? 11.43 -9.258 -14.586 1 98.38 105 GLY A C 1
ATOM 799 O O . GLY A 1 105 ? 12.383 -9 -13.836 1 98.38 105 GLY A O 1
ATOM 800 N N . ALA A 1 106 ? 11.281 -8.617 -15.805 1 95.75 106 ALA A N 1
ATOM 801 C CA . ALA A 1 106 ? 12.375 -7.812 -16.344 1 95.75 106 ALA A CA 1
ATOM 802 C C . ALA A 1 106 ? 11.883 -6.422 -16.734 1 95.75 106 ALA A C 1
ATOM 804 O O . ALA A 1 106 ? 12.648 -5.453 -16.703 1 95.75 106 ALA A O 1
ATOM 805 N N . TYR A 1 107 ? 10.672 -6.246 -17.016 1 93.62 107 TYR A N 1
ATOM 806 C CA . TYR A 1 107 ? 10.164 -4.977 -17.531 1 93.62 107 TYR A CA 1
ATOM 807 C C . TYR A 1 107 ? 9.992 -3.961 -16.406 1 93.62 107 TYR A C 1
ATOM 809 O O . TYR A 1 107 ? 9.43 -4.281 -15.352 1 93.62 107 TYR A O 1
ATOM 817 N N . GLU A 1 108 ? 10.477 -2.77 -16.719 1 94.75 108 GLU A N 1
ATOM 818 C CA . GLU A 1 108 ? 10.273 -1.646 -15.812 1 94.75 108 GLU A CA 1
ATOM 819 C C . GLU A 1 108 ? 9.07 -0.805 -16.234 1 94.75 108 GLU A C 1
ATOM 821 O O . GLU A 1 108 ? 8.883 -0.535 -17.406 1 94.75 108 GLU A O 1
ATOM 826 N N . GLY A 1 109 ? 8.297 -0.468 -15.305 1 97.62 109 GLY A N 1
ATOM 827 C CA . GLY A 1 109 ? 7.109 0.344 -15.523 1 97.62 109 GLY A CA 1
ATOM 828 C C . GLY A 1 109 ? 6.75 1.206 -14.328 1 97.62 109 GLY A C 1
ATOM 829 O O . GLY A 1 109 ? 7.625 1.79 -13.688 1 97.62 109 GLY A O 1
ATOM 830 N N . THR A 1 110 ? 5.496 1.4 -14.148 1 98 110 THR A N 1
ATOM 831 C CA . THR A 1 110 ? 5.043 2.184 -13.008 1 98 110 THR A CA 1
ATOM 832 C C . THR A 1 110 ? 5.188 1.386 -11.711 1 98 110 THR A C 1
ATOM 834 O O . THR A 1 110 ? 4.578 0.325 -11.562 1 98 110 THR A O 1
ATOM 837 N N . PRO A 1 111 ? 5.984 1.918 -10.781 1 98.38 111 PRO A N 1
ATOM 838 C CA . PRO A 1 111 ? 6.223 1.146 -9.555 1 98.38 111 PRO A CA 1
ATOM 839 C C . PRO A 1 111 ? 5.027 1.169 -8.602 1 98.38 111 PRO A C 1
ATOM 841 O O . PRO A 1 111 ? 4.234 2.113 -8.625 1 98.38 111 PRO A O 1
ATOM 844 N N . PHE A 1 112 ? 4.898 0.102 -7.879 1 98.62 112 PHE A N 1
ATOM 845 C CA . PHE A 1 112 ? 4.051 0.04 -6.695 1 98.62 112 PHE A CA 1
ATOM 846 C C . PHE A 1 112 ? 4.754 -0.714 -5.57 1 98.62 112 PHE A C 1
ATOM 848 O O . PHE A 1 112 ? 5.688 -1.479 -5.816 1 98.62 112 PHE A O 1
ATOM 855 N N . SER A 1 113 ? 4.34 -0.434 -4.352 1 98.62 113 SER A N 1
ATOM 856 C CA . SER A 1 113 ? 4.871 -1.151 -3.197 1 98.62 113 SER A CA 1
ATOM 857 C C . SER A 1 113 ? 3.898 -1.114 -2.023 1 98.62 113 SER A C 1
ATOM 859 O O . SER A 1 113 ? 3.076 -0.2 -1.92 1 98.62 113 SER A O 1
ATOM 861 N N . ILE A 1 114 ? 4.004 -2.123 -1.217 1 98.44 114 ILE A N 1
ATOM 862 C CA . ILE A 1 114 ? 3.273 -2.18 0.045 1 98.44 114 ILE A CA 1
ATOM 863 C C . ILE A 1 114 ? 4.211 -2.631 1.163 1 98.44 114 ILE A C 1
ATOM 865 O O . ILE A 1 114 ? 4.277 -3.818 1.485 1 98.44 114 ILE A O 1
ATOM 869 N N . PRO A 1 115 ? 4.953 -1.685 1.701 1 98.31 115 PRO A N 1
ATOM 870 C CA . PRO A 1 115 ? 5.793 -1.973 2.867 1 98.31 115 PRO A CA 1
ATOM 871 C C . PRO A 1 115 ? 5.004 -1.981 4.176 1 98.31 115 PRO A C 1
ATOM 873 O O . PRO A 1 115 ? 4.488 -0.943 4.594 1 98.31 115 PRO A O 1
ATOM 876 N N . VAL A 1 116 ? 5.043 -3.123 4.852 1 98.06 116 VAL A N 1
ATOM 877 C CA . VAL A 1 116 ? 4.293 -3.254 6.098 1 98.06 116 VAL A CA 1
ATOM 878 C C . VAL A 1 116 ? 5.23 -3.055 7.285 1 98.06 116 VAL A C 1
ATOM 880 O O . VAL A 1 116 ? 6.125 -3.869 7.523 1 98.06 116 VAL A O 1
ATOM 883 N N . ALA A 1 117 ? 4.992 -1.982 7.992 1 97.19 117 ALA A N 1
ATOM 884 C CA . ALA A 1 117 ? 5.844 -1.672 9.141 1 97.19 117 ALA A CA 1
ATOM 885 C C . ALA A 1 117 ? 5.441 -2.496 10.359 1 97.19 117 ALA A C 1
ATOM 887 O O . ALA A 1 117 ? 6.301 -2.953 11.117 1 97.19 117 ALA A O 1
ATOM 888 N N . GLU A 1 118 ? 4.195 -2.656 10.648 1 96.25 118 GLU A N 1
ATOM 889 C CA . GLU A 1 118 ? 3.637 -3.516 11.688 1 96.25 118 GLU A CA 1
ATOM 890 C C . GLU A 1 118 ? 2.471 -4.344 11.156 1 96.25 118 GLU A C 1
ATOM 892 O O . GLU A 1 118 ? 1.443 -3.791 10.758 1 96.25 118 GLU A O 1
ATOM 897 N N . GLY A 1 119 ? 2.584 -5.605 11.195 1 96.12 119 GLY A N 1
ATOM 898 C CA . GLY A 1 119 ? 1.688 -6.562 10.57 1 96.12 119 GLY A CA 1
ATOM 899 C C . GLY A 1 119 ? 2.383 -7.461 9.562 1 96.12 119 GLY A C 1
ATOM 900 O O . GLY A 1 119 ? 3.605 -7.621 9.609 1 96.12 119 GLY A O 1
ATOM 901 N N . LYS A 1 120 ? 1.582 -8.117 8.703 1 97.19 120 LYS A N 1
ATOM 902 C CA . LYS A 1 120 ? 2.145 -9 7.684 1 97.19 120 LYS A CA 1
ATOM 903 C C . LYS A 1 120 ? 1.187 -9.164 6.508 1 97.19 120 LYS A C 1
ATOM 905 O O . LYS A 1 120 ? -0.018 -8.938 6.645 1 97.19 120 LYS A O 1
ATOM 910 N N . ILE A 1 121 ? 1.737 -9.523 5.395 1 98.44 121 ILE A N 1
ATOM 911 C CA . ILE A 1 121 ? 0.944 -9.969 4.254 1 98.44 121 ILE A CA 1
ATOM 912 C C . ILE A 1 121 ? 0.523 -11.422 4.453 1 98.44 121 ILE A C 1
ATOM 914 O O . ILE A 1 121 ? 1.372 -12.312 4.57 1 98.44 121 ILE A O 1
ATOM 918 N N . ALA A 1 122 ? -0.759 -11.648 4.441 1 97.62 122 ALA A N 1
ATOM 919 C CA . ALA A 1 122 ? -1.278 -12.961 4.805 1 97.62 122 ALA A CA 1
ATOM 920 C C . ALA A 1 122 ? -2.029 -13.602 3.641 1 97.62 122 ALA A C 1
ATOM 922 O O . ALA A 1 122 ? -2.705 -14.617 3.812 1 97.62 122 ALA A O 1
ATOM 923 N N . GLY A 1 123 ? -1.978 -12.992 2.5 1 98.06 123 GLY A N 1
ATOM 924 C CA . GLY A 1 123 ? -2.646 -13.531 1.328 1 98.06 123 GLY A CA 1
ATOM 925 C C . GLY A 1 123 ? -2.635 -12.586 0.143 1 98.06 123 GLY A C 1
ATOM 926 O O . GLY A 1 123 ? -2.197 -11.438 0.263 1 98.06 123 GLY A O 1
ATOM 927 N N . PHE A 1 124 ? -3.188 -13.094 -0.939 1 98.81 124 PHE A N 1
ATOM 928 C CA . PHE A 1 124 ? -3.154 -12.359 -2.195 1 98.81 124 PHE A CA 1
ATOM 929 C C . PHE A 1 124 ? -4.477 -12.5 -2.941 1 98.81 124 PHE A C 1
ATOM 931 O O . PHE A 1 124 ? -5.223 -13.453 -2.715 1 98.81 124 PHE A O 1
ATOM 938 N N . PHE A 1 125 ? -4.715 -11.562 -3.727 1 98.81 125 PHE A N 1
ATOM 939 C CA . PHE A 1 125 ? -5.816 -11.578 -4.68 1 98.81 125 PHE A CA 1
ATOM 940 C C . PHE A 1 125 ? -5.465 -10.773 -5.926 1 98.81 125 PHE A C 1
ATOM 942 O O . PHE A 1 125 ? -4.422 -10.117 -5.973 1 98.81 125 PHE A O 1
ATOM 949 N N . GLY A 1 126 ? -6.328 -10.961 -6.996 1 98.81 126 GLY A N 1
ATOM 950 C CA . GLY A 1 126 ? -5.984 -10.219 -8.203 1 98.81 126 GLY A CA 1
ATOM 951 C C . GLY A 1 126 ? -6.758 -10.68 -9.422 1 98.81 126 GLY A C 1
ATOM 952 O O . GLY A 1 126 ? -7.949 -10.984 -9.336 1 98.81 126 GLY A O 1
ATOM 953 N N . ARG A 1 127 ? -6.086 -10.445 -10.57 1 98.94 127 ARG A N 1
ATOM 954 C CA . ARG A 1 127 ? -6.59 -10.867 -11.867 1 98.94 127 ARG A CA 1
ATOM 955 C C . ARG A 1 127 ? -5.504 -11.578 -12.672 1 98.94 127 ARG A C 1
ATOM 957 O O . ARG A 1 127 ? -4.336 -11.188 -12.633 1 98.94 127 ARG A O 1
ATOM 964 N N . ALA A 1 128 ? -5.957 -12.656 -13.336 1 98.88 128 ALA A N 1
ATOM 965 C CA . ALA A 1 128 ? -4.957 -13.406 -14.102 1 98.88 128 ALA A CA 1
ATOM 966 C C . ALA A 1 128 ? -5.59 -14.094 -15.305 1 98.88 128 ALA A C 1
ATOM 968 O O . ALA A 1 128 ? -6.773 -14.43 -15.281 1 98.88 128 ALA A O 1
ATOM 969 N N . GLY A 1 129 ? -4.859 -14.234 -16.375 1 98.38 129 GLY A N 1
ATOM 970 C CA . GLY A 1 129 ? -5.066 -15.047 -17.562 1 98.38 129 GLY A CA 1
ATOM 971 C C . GLY A 1 129 ? -3.82 -15.805 -17.984 1 98.38 129 GLY A C 1
ATOM 972 O O . GLY A 1 129 ? -3.34 -16.672 -17.25 1 98.38 129 GLY A O 1
ATOM 973 N N . SER A 1 130 ? -3.256 -15.438 -19.141 1 98.19 130 SER A N 1
ATOM 974 C CA . SER A 1 130 ? -1.969 -15.992 -19.547 1 98.19 130 SER A CA 1
ATOM 975 C C . SER A 1 130 ? -0.829 -15.406 -18.734 1 98.19 130 SER A C 1
ATOM 977 O O . SER A 1 130 ? 0.269 -15.961 -18.688 1 98.19 130 SER A O 1
ATOM 979 N N . PHE A 1 131 ? -1.145 -14.25 -18.078 1 98.75 131 PHE A N 1
ATOM 980 C CA . PHE A 1 131 ? -0.218 -13.516 -17.234 1 98.75 131 PHE A CA 1
ATOM 981 C C . PHE A 1 131 ? -0.908 -13.055 -15.953 1 98.75 131 PHE A C 1
ATOM 983 O O . PHE A 1 131 ? -2.113 -13.25 -15.781 1 98.75 131 PHE A O 1
ATOM 990 N N . ILE A 1 132 ? -0.189 -12.492 -15.062 1 98.94 132 ILE A N 1
ATOM 991 C CA . ILE A 1 132 ? -0.77 -11.812 -13.914 1 98.94 132 ILE A CA 1
ATOM 992 C C . ILE A 1 132 ? -1.13 -10.383 -14.289 1 98.94 132 ILE A C 1
ATOM 994 O O . ILE A 1 132 ? -0.246 -9.555 -14.523 1 98.94 132 ILE A O 1
ATOM 998 N N . ASP A 1 133 ? -2.412 -10.109 -14.336 1 98.94 133 ASP A N 1
ATOM 999 C CA . ASP A 1 133 ? -2.9 -8.805 -14.773 1 98.94 133 ASP A CA 1
ATOM 1000 C C . ASP A 1 133 ? -2.902 -7.801 -13.625 1 98.94 133 ASP A C 1
ATOM 1002 O O . ASP A 1 133 ? -2.688 -6.605 -13.836 1 98.94 133 ASP A O 1
ATOM 1006 N N . ALA A 1 134 ? -3.262 -8.297 -12.445 1 98.94 134 ALA A N 1
ATOM 1007 C CA . ALA A 1 134 ? -3.334 -7.441 -11.266 1 98.94 134 ALA A CA 1
ATOM 1008 C C . ALA A 1 134 ? -3.066 -8.242 -9.992 1 98.94 134 ALA A C 1
ATOM 1010 O O . ALA A 1 134 ? -3.311 -9.445 -9.953 1 98.94 134 ALA A O 1
ATOM 1011 N N . ILE A 1 135 ? -2.57 -7.539 -8.961 1 98.94 135 ILE A N 1
ATOM 1012 C CA . ILE A 1 135 ? -2.281 -8.227 -7.707 1 98.94 135 ILE A CA 1
ATOM 1013 C C . ILE A 1 135 ? -2.598 -7.305 -6.531 1 98.94 135 ILE A C 1
ATOM 1015 O O . ILE A 1 135 ? -2.395 -6.09 -6.613 1 98.94 135 ILE A O 1
ATOM 1019 N N . GLY A 1 136 ? -3.156 -7.824 -5.492 1 98.88 136 GLY A N 1
ATOM 1020 C CA . GLY A 1 136 ? -3.396 -7.223 -4.191 1 98.88 136 GLY A CA 1
ATOM 1021 C C . GLY A 1 136 ? -3.059 -8.141 -3.033 1 98.88 136 GLY A C 1
ATOM 1022 O O . GLY A 1 136 ? -2.664 -9.289 -3.242 1 98.88 136 GLY A O 1
ATOM 1023 N N . VAL A 1 137 ? -3.18 -7.602 -1.823 1 98.88 137 VAL A N 1
ATOM 1024 C CA . VAL A 1 137 ? -2.754 -8.391 -0.669 1 98.88 137 VAL A CA 1
ATOM 1025 C C . VAL A 1 137 ? -3.828 -8.344 0.414 1 98.88 137 VAL A C 1
ATOM 1027 O O . VAL A 1 137 ? -4.621 -7.398 0.469 1 98.88 137 VAL A O 1
ATOM 1030 N N . TYR A 1 138 ? -3.82 -9.367 1.226 1 98.19 138 TYR A N 1
ATOM 1031 C CA . TYR A 1 138 ? -4.465 -9.344 2.535 1 98.19 138 TYR A CA 1
ATOM 1032 C C . TYR A 1 138 ? -3.451 -9.047 3.635 1 98.19 138 TYR A C 1
ATOM 1034 O O . TYR A 1 138 ? -2.393 -9.68 3.697 1 98.19 138 TYR A O 1
ATOM 1042 N N . LEU A 1 139 ? -3.801 -8.102 4.457 1 98.19 139 LEU A N 1
ATOM 1043 C CA . LEU A 1 139 ? -2.947 -7.754 5.586 1 98.19 139 LEU A CA 1
ATOM 1044 C C . LEU A 1 139 ? -3.584 -8.188 6.902 1 98.19 139 LEU A C 1
ATOM 1046 O O . LEU A 1 139 ? -4.801 -8.094 7.07 1 98.19 139 LEU A O 1
ATOM 1050 N N . MET A 1 140 ? -2.762 -8.617 7.785 1 95.56 140 MET A N 1
ATOM 1051 C CA . MET A 1 140 ? -3.191 -8.992 9.133 1 95.56 140 MET A CA 1
ATOM 1052 C C . MET A 1 140 ? -2.191 -8.508 10.18 1 95.56 140 MET A C 1
ATOM 1054 O O . MET A 1 140 ? -0.994 -8.414 9.898 1 95.56 140 MET A O 1
ATOM 1058 N N . PRO A 1 141 ? -2.781 -8.195 11.406 1 91.25 141 PRO A N 1
ATOM 1059 C CA . PRO A 1 141 ? -1.836 -7.91 1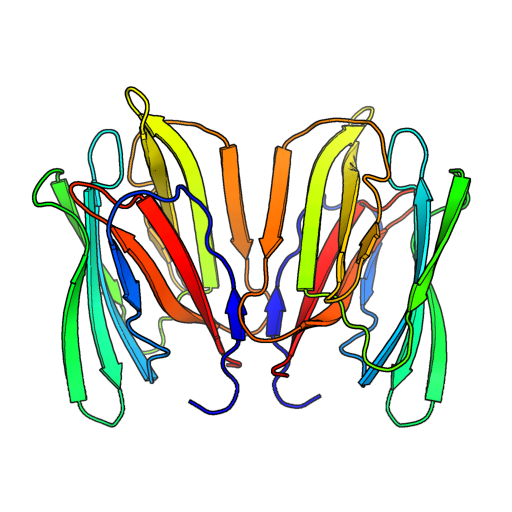2.492 1 91.25 141 PRO A CA 1
ATOM 1060 C C . PRO A 1 141 ? -0.941 -9.102 12.82 1 91.25 141 PRO A C 1
ATOM 1062 O O . PRO A 1 141 ? -1.295 -10.25 12.523 1 91.25 141 PRO A O 1
ATOM 1065 N N . ASN A 1 142 ? 0.271 -8.82 13.438 1 81.25 142 ASN A N 1
ATOM 1066 C CA . ASN A 1 142 ? 1.193 -9.883 13.82 1 81.25 142 ASN A CA 1
ATOM 1067 C C . ASN A 1 142 ? 0.622 -10.75 14.938 1 81.25 142 ASN A C 1
ATOM 1069 O O . ASN A 1 142 ? -0.126 -10.258 15.789 1 81.25 142 ASN A O 1
ATOM 1073 N N . MET B 1 1 ? -4.906 0.803 18.922 1 51.78 1 MET B N 1
ATOM 1074 C CA . MET B 1 1 ? -6.184 0.115 18.766 1 51.78 1 MET B CA 1
ATOM 1075 C C . MET B 1 1 ? -5.984 -1.287 18.203 1 51.78 1 MET B C 1
ATOM 1077 O O . MET B 1 1 ? -5.109 -1.504 17.359 1 51.78 1 MET B O 1
ATOM 1081 N N . ALA B 1 2 ? -6.621 -2.113 18.844 1 62.34 2 ALA B N 1
ATOM 1082 C CA . ALA B 1 2 ? -6.457 -3.533 18.531 1 62.34 2 ALA B CA 1
ATOM 1083 C C . ALA B 1 2 ? -6.703 -3.807 17.047 1 62.34 2 ALA B C 1
ATOM 1085 O O . ALA B 1 2 ? -7.664 -3.295 16.469 1 62.34 2 ALA B O 1
ATOM 1086 N N . GLY B 1 3 ? -5.582 -4.105 16.312 1 84.62 3 GLY B N 1
ATOM 1087 C CA . GLY B 1 3 ? -5.84 -4.66 14.992 1 84.62 3 GLY B CA 1
ATOM 1088 C C . GLY B 1 3 ? -5.363 -3.764 13.867 1 84.62 3 GLY B C 1
ATOM 1089 O O . GLY B 1 3 ? -5.539 -4.09 12.688 1 84.62 3 GLY B O 1
ATOM 1090 N N . ALA B 1 4 ? -4.816 -2.623 14.242 1 93.19 4 ALA B N 1
ATOM 1091 C CA . ALA B 1 4 ? -4.352 -1.742 13.172 1 93.19 4 ALA B CA 1
ATOM 1092 C C . ALA B 1 4 ? -3.1 -2.307 12.508 1 93.19 4 ALA B C 1
ATOM 1094 O O . ALA B 1 4 ? -2.301 -2.992 13.148 1 93.19 4 ALA B O 1
ATOM 1095 N N . ILE B 1 5 ? -2.971 -2.096 11.273 1 97.31 5 ILE B N 1
ATOM 1096 C CA . ILE B 1 5 ? -1.784 -2.457 10.508 1 97.31 5 ILE B CA 1
ATOM 1097 C C . ILE B 1 5 ? -1.064 -1.192 10.039 1 97.31 5 ILE B C 1
ATOM 1099 O O . ILE B 1 5 ? -1.699 -0.252 9.562 1 97.31 5 ILE B O 1
ATOM 1103 N N . LYS B 1 6 ? 0.182 -1.163 10.359 1 97.81 6 LYS B N 1
ATOM 1104 C CA . LYS B 1 6 ? 1.014 -0.021 9.992 1 97.81 6 LYS B CA 1
ATOM 1105 C C . LYS B 1 6 ? 1.725 -0.264 8.664 1 97.81 6 LYS B C 1
ATOM 1107 O O . LYS B 1 6 ? 2.508 -1.207 8.531 1 97.81 6 LYS B O 1
ATOM 1112 N N . VAL B 1 7 ? 1.437 0.573 7.613 1 98.62 7 VAL B N 1
ATOM 1113 C CA . VAL B 1 7 ? 1.966 0.4 6.266 1 98.62 7 VAL B CA 1
ATOM 1114 C C . VAL B 1 7 ? 2.723 1.656 5.84 1 98.62 7 VAL B C 1
ATOM 1116 O O . VAL B 1 7 ? 2.217 2.771 5.984 1 98.62 7 VAL B O 1
ATOM 1119 N N . GLY B 1 8 ? 3.822 1.576 5.102 1 98.44 8 GLY B N 1
ATOM 1120 C CA . GLY B 1 8 ? 4.715 2.672 4.766 1 98.44 8 GLY B CA 1
ATOM 1121 C C . GLY B 1 8 ? 6.039 2.613 5.508 1 98.44 8 GLY B C 1
ATOM 1122 O O . GLY B 1 8 ? 6.355 1.604 6.141 1 98.44 8 GLY B O 1
ATOM 1123 N N . THR B 1 9 ? 6.812 3.611 5.398 1 98.38 9 THR B N 1
ATOM 1124 C CA . THR B 1 9 ? 6.473 4.883 4.77 1 98.38 9 THR B CA 1
ATOM 1125 C C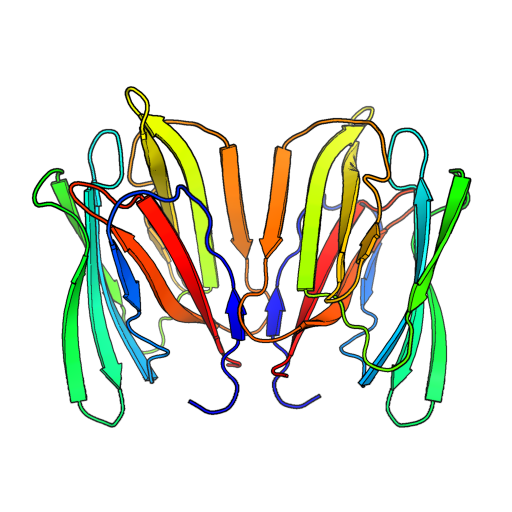 . THR B 1 9 ? 6.98 4.93 3.332 1 98.38 9 THR B C 1
ATOM 1127 O O . THR B 1 9 ? 7.816 4.113 2.936 1 98.38 9 THR B O 1
ATOM 1130 N N . TRP B 1 10 ? 6.445 5.703 2.566 1 98.81 10 TRP B N 1
ATOM 1131 C CA . TRP B 1 10 ? 7.02 6.203 1.322 1 98.81 10 TRP B CA 1
ATOM 1132 C C . TRP B 1 10 ? 7.672 7.566 1.53 1 98.81 10 TRP B C 1
ATOM 1134 O O . TRP B 1 10 ? 7.148 8.406 2.268 1 98.81 10 TRP B O 1
ATOM 1144 N N . GLY B 1 11 ? 8.742 7.777 0.847 1 98.69 11 GLY B N 1
ATOM 1145 C CA . GLY B 1 11 ? 9.414 9.055 0.977 1 98.69 11 GLY B CA 1
ATOM 1146 C C . GLY B 1 11 ? 10.852 8.93 1.44 1 98.69 11 GLY B C 1
ATOM 1147 O O . GLY B 1 11 ? 11.5 7.914 1.188 1 98.69 11 GLY B O 1
ATOM 1148 N N . GLY B 1 12 ? 11.406 10.055 1.988 1 98.56 12 GLY B N 1
ATOM 1149 C CA . GLY B 1 12 ? 12.812 10.109 2.352 1 98.56 12 GLY B CA 1
ATOM 1150 C C . GLY B 1 12 ? 13.047 9.984 3.844 1 98.56 12 GLY B C 1
ATOM 1151 O O . GLY B 1 12 ? 12.109 9.773 4.613 1 98.56 12 GLY B O 1
ATOM 1152 N N . ASN B 1 13 ? 14.328 10.164 4.219 1 98.38 13 ASN B N 1
ATOM 1153 C CA . ASN B 1 13 ? 14.742 9.961 5.605 1 98.38 13 ASN B CA 1
ATOM 1154 C C . ASN B 1 13 ? 15.023 11.289 6.301 1 98.38 13 ASN B C 1
ATOM 1156 O O . ASN B 1 13 ? 15.602 11.312 7.387 1 98.38 13 ASN B O 1
ATOM 1160 N N . GLY B 1 14 ? 14.578 12.328 5.672 1 98.5 14 GLY B N 1
ATOM 1161 C CA . GLY B 1 14 ? 14.766 13.625 6.301 1 98.5 14 GLY B CA 1
ATOM 1162 C C . GLY B 1 14 ? 13.766 13.906 7.406 1 98.5 14 GLY B C 1
ATOM 1163 O O . GLY B 1 14 ? 12.883 13.086 7.672 1 98.5 14 GLY B O 1
ATOM 1164 N N . GLY B 1 15 ? 13.93 15.078 7.984 1 98.56 15 GLY B N 1
ATOM 1165 C CA . GLY B 1 15 ? 13.008 15.492 9.031 1 98.56 15 GLY B CA 1
ATOM 1166 C C . GLY B 1 15 ? 13.031 14.586 10.242 1 98.56 15 GLY B C 1
ATOM 1167 O O . GLY B 1 15 ? 13.961 13.789 10.422 1 98.56 15 GLY B O 1
ATOM 1168 N N . SER B 1 16 ? 12.039 14.781 11.117 1 98.75 16 SER B N 1
ATOM 1169 C CA . SER B 1 16 ? 11.852 13.977 12.32 1 98.75 16 SER B CA 1
ATOM 1170 C C . SER B 1 16 ? 10.633 13.07 12.195 1 98.75 16 SER B C 1
ATOM 1172 O O . SER B 1 16 ? 9.656 13.422 11.539 1 98.75 16 SER B O 1
ATOM 1174 N N . GLU B 1 17 ? 10.727 11.961 12.914 1 98.81 17 GLU B N 1
ATOM 1175 C CA . GLU B 1 17 ? 9.609 11.023 12.914 1 98.81 17 GLU B CA 1
ATOM 1176 C C . GLU B 1 17 ? 8.398 11.609 13.625 1 98.81 17 GLU B C 1
ATOM 1178 O O . GLU B 1 17 ? 8.539 12.32 14.625 1 98.81 17 GLU B O 1
ATOM 1183 N N . TRP B 1 18 ? 7.215 11.375 13.133 1 98.75 18 TRP B N 1
ATOM 1184 C CA . TRP B 1 18 ? 5.949 11.656 13.812 1 98.75 18 TRP B CA 1
ATOM 1185 C C . TRP B 1 18 ? 4.969 10.5 13.633 1 98.75 18 TRP B C 1
ATOM 1187 O O . TRP B 1 18 ? 5.09 9.711 12.695 1 98.75 18 TRP B O 1
ATOM 1197 N N . ASP B 1 19 ? 4.059 10.359 14.531 1 98.38 19 ASP B N 1
ATOM 1198 C CA . ASP B 1 19 ? 3.107 9.25 14.555 1 98.38 19 ASP B CA 1
ATOM 1199 C C . ASP B 1 19 ? 1.855 9.617 15.352 1 98.38 19 ASP B C 1
ATOM 1201 O O . ASP B 1 19 ? 1.895 9.688 16.578 1 98.38 19 ASP B O 1
ATOM 1205 N N . MET B 1 20 ? 0.744 9.773 14.633 1 97.56 20 MET B N 1
ATOM 1206 C CA . MET B 1 20 ? -0.465 10.148 15.359 1 97.56 20 MET B CA 1
ATOM 1207 C C . MET B 1 20 ? -1.169 8.906 15.914 1 97.56 20 MET B C 1
ATOM 1209 O O . MET B 1 20 ? -2.084 9.023 16.734 1 97.56 20 MET B O 1
ATOM 1213 N N . GLY B 1 21 ? -0.807 7.73 15.422 1 96.25 21 GLY B N 1
ATOM 1214 C CA . GLY B 1 21 ? -1.499 6.508 15.797 1 96.25 21 GLY B CA 1
ATOM 1215 C C . GLY B 1 21 ? -2.84 6.344 15.102 1 96.25 21 GLY B C 1
ATOM 1216 O O . GLY B 1 21 ? -3.307 7.258 14.422 1 96.25 21 GLY B O 1
ATOM 1217 N N . PRO B 1 22 ? -3.42 5.133 15.289 1 96.69 22 PRO B N 1
ATOM 1218 C CA . PRO B 1 22 ? -4.758 4.934 14.719 1 96.69 22 PRO B CA 1
ATOM 1219 C C . PRO B 1 22 ? -5.84 5.703 15.477 1 96.69 22 PRO B C 1
ATOM 1221 O O . PRO B 1 22 ? -5.84 5.719 16.703 1 96.69 22 PRO B O 1
ATOM 1224 N N . ALA B 1 23 ? -6.707 6.359 14.758 1 97 23 ALA B N 1
ATOM 1225 C CA . ALA B 1 23 ? -7.812 7.113 15.344 1 97 23 ALA B CA 1
ATOM 1226 C C . ALA B 1 23 ? -9.125 6.352 15.203 1 97 23 ALA B C 1
ATOM 1228 O O . ALA B 1 23 ? -9.258 5.477 14.344 1 97 23 ALA B O 1
ATOM 1229 N N . TYR B 1 24 ? -10.008 6.691 16.141 1 94.62 24 TYR B N 1
ATOM 1230 C CA . TYR B 1 24 ? -11.375 6.23 15.945 1 94.62 24 TYR B CA 1
ATOM 1231 C C . TYR B 1 24 ? -12.008 6.887 14.727 1 94.62 24 TYR B C 1
ATOM 1233 O O . TYR B 1 24 ? -12.688 6.227 13.938 1 94.62 24 TYR B O 1
ATOM 1241 N N . ARG B 1 25 ? -11.688 8.172 14.609 1 96 25 ARG B N 1
ATOM 1242 C CA . ARG B 1 25 ? -12.219 8.945 13.492 1 96 25 ARG B CA 1
ATOM 1243 C C . ARG B 1 25 ? -11.266 10.078 13.117 1 96 25 ARG B C 1
ATOM 1245 O O . ARG B 1 25 ? -10.703 10.742 13.992 1 96 25 ARG B O 1
ATOM 1252 N N . ILE B 1 26 ? -11.031 10.211 11.852 1 97.94 26 ILE B N 1
ATOM 1253 C CA . ILE B 1 26 ? -10.391 11.414 11.336 1 97.94 26 ILE B CA 1
ATOM 1254 C C . ILE B 1 26 ? -11.461 12.438 10.938 1 97.94 26 ILE B C 1
ATOM 1256 O O . ILE B 1 26 ? -12.297 12.156 10.078 1 97.94 26 ILE B O 1
ATOM 1260 N N . ASP B 1 27 ? -11.43 13.508 11.547 1 98.19 27 ASP B N 1
ATOM 1261 C CA . ASP B 1 27 ? -12.469 14.508 11.344 1 98.19 27 ASP B CA 1
ATOM 1262 C C . ASP B 1 27 ? -12.141 15.422 10.172 1 98.19 27 ASP B C 1
ATOM 1264 O O . ASP B 1 27 ? -13.031 15.844 9.43 1 98.19 27 ASP B O 1
ATOM 1268 N N . SER B 1 28 ? -10.883 15.766 10.016 1 98.62 28 SER B N 1
ATOM 1269 C CA . SER B 1 28 ? -10.453 16.609 8.906 1 98.62 28 SER B CA 1
ATOM 1270 C C . SER B 1 28 ? -8.953 16.484 8.656 1 98.62 28 SER B C 1
ATOM 1272 O O . SER B 1 28 ? -8.203 16.094 9.547 1 98.62 28 SER B O 1
ATOM 1274 N N . VAL B 1 29 ? -8.578 16.766 7.496 1 98.81 29 VAL B N 1
ATOM 1275 C CA . VAL B 1 29 ? -7.184 16.875 7.082 1 98.81 29 VAL B CA 1
ATOM 1276 C C . VAL B 1 29 ? -6.953 18.203 6.363 1 98.81 29 VAL B C 1
ATOM 1278 O O . VAL B 1 29 ? -7.77 18.609 5.535 1 98.81 29 VAL B O 1
ATOM 1281 N N . LYS B 1 30 ? -5.953 18.844 6.734 1 98.88 30 LYS B N 1
ATOM 1282 C CA . LYS B 1 30 ? -5.496 20.016 6.012 1 98.88 30 LYS B CA 1
ATOM 1283 C C . LYS B 1 30 ? -4.125 19.781 5.383 1 98.88 30 LYS B C 1
ATOM 1285 O O . LYS B 1 30 ? -3.191 19.344 6.059 1 98.88 30 LYS B O 1
ATOM 1290 N N . ILE B 1 31 ? -4.043 20.016 4.125 1 98.88 31 ILE B N 1
ATOM 1291 C CA . ILE B 1 31 ? -2.791 19.828 3.402 1 98.88 31 ILE B CA 1
ATOM 1292 C C . ILE B 1 31 ? -2.301 21.172 2.867 1 98.88 31 ILE B C 1
ATOM 1294 O O . ILE B 1 31 ? -3.002 21.844 2.098 1 98.88 31 ILE B O 1
ATOM 1298 N N . ASN B 1 32 ? -1.176 21.641 3.357 1 98.88 32 ASN B N 1
ATOM 1299 C CA . ASN B 1 32 ? -0.5 22.797 2.771 1 98.88 32 ASN B CA 1
ATOM 1300 C C . ASN B 1 32 ? 0.395 22.391 1.604 1 98.88 32 ASN B C 1
ATOM 1302 O O . ASN B 1 32 ? 1.323 21.594 1.775 1 98.88 32 ASN B O 1
ATOM 1306 N N . ALA B 1 33 ? 0.043 22.984 0.492 1 98.75 33 ALA B N 1
ATOM 1307 C CA . ALA B 1 33 ? 0.789 22.531 -0.678 1 98.75 33 ALA B CA 1
ATOM 1308 C C . ALA B 1 33 ? 1.055 23.688 -1.645 1 98.75 33 ALA B C 1
ATOM 1310 O O . ALA B 1 33 ? 0.278 24.641 -1.71 1 98.75 33 ALA B O 1
ATOM 1311 N N . GLY B 1 34 ? 2.135 23.703 -2.342 1 97.88 34 GLY B N 1
ATOM 1312 C CA . GLY B 1 34 ? 2.525 24.406 -3.549 1 97.88 34 GLY B CA 1
ATOM 1313 C C . GLY B 1 34 ? 3.072 23.5 -4.629 1 97.88 34 GLY B C 1
ATOM 1314 O O . GLY B 1 34 ? 2.34 22.672 -5.184 1 97.88 34 GLY B O 1
ATOM 1315 N N . ASP B 1 35 ? 4.453 23.609 -4.738 1 97.44 35 ASP B N 1
ATOM 1316 C CA . ASP B 1 35 ? 5.125 22.656 -5.617 1 97.44 35 ASP B CA 1
ATOM 1317 C C . ASP B 1 35 ? 5.172 21.281 -4.984 1 97.44 35 ASP B C 1
ATOM 1319 O O . ASP B 1 35 ? 5.121 20.266 -5.688 1 97.44 35 ASP B O 1
ATOM 1323 N N . ILE B 1 36 ? 5.324 21.234 -3.68 1 98.69 36 ILE B N 1
ATOM 1324 C CA . ILE B 1 36 ? 5.441 20.016 -2.877 1 98.69 36 ILE B CA 1
ATOM 1325 C C . ILE B 1 36 ? 4.473 20.078 -1.698 1 98.69 36 ILE B C 1
ATOM 1327 O O . ILE B 1 36 ? 3.693 21.031 -1.578 1 98.69 36 ILE B O 1
ATOM 1331 N N . ILE B 1 37 ? 4.414 19.062 -0.9 1 98.88 37 ILE B N 1
ATOM 1332 C CA . ILE B 1 37 ? 3.605 19.031 0.315 1 98.88 37 ILE B CA 1
ATOM 1333 C C . ILE B 1 37 ? 4.391 19.656 1.467 1 98.88 37 ILE B C 1
ATOM 1335 O O . ILE B 1 37 ? 5.375 19.078 1.939 1 98.88 37 ILE B O 1
ATOM 1339 N N . ASP B 1 38 ? 3.887 20.75 1.934 1 98.88 38 ASP B N 1
ATOM 1340 C CA . ASP B 1 38 ? 4.594 21.5 2.971 1 98.88 38 ASP B CA 1
ATOM 1341 C C . ASP B 1 38 ? 4.211 21 4.363 1 98.88 38 ASP B C 1
ATOM 1343 O O . ASP B 1 38 ? 5.047 20.969 5.27 1 98.88 38 ASP B O 1
ATOM 1347 N N . ALA B 1 39 ? 2.957 20.641 4.469 1 98.94 39 ALA B N 1
ATOM 1348 C CA . ALA B 1 39 ? 2.484 20.266 5.801 1 98.94 39 ALA B CA 1
ATOM 1349 C C . ALA B 1 39 ? 1.192 19.469 5.723 1 98.94 39 ALA B C 1
ATOM 1351 O O . ALA B 1 39 ? 0.449 19.562 4.742 1 98.94 39 ALA B O 1
ATOM 1352 N N . ILE B 1 40 ? 0.947 18.688 6.738 1 98.94 40 ILE B N 1
ATOM 1353 C CA . ILE B 1 40 ? -0.303 17.969 6.965 1 98.94 40 ILE B CA 1
ATOM 1354 C C . ILE B 1 40 ? -0.784 18.203 8.391 1 98.94 40 ILE B C 1
ATOM 1356 O O . ILE B 1 40 ? -0.016 18.047 9.344 1 98.94 40 ILE B O 1
ATOM 1360 N N . GLU B 1 41 ? -1.947 18.641 8.477 1 98.88 41 GLU B N 1
ATOM 1361 C CA . GLU B 1 41 ? -2.617 18.812 9.766 1 98.88 41 GLU B CA 1
ATOM 1362 C C . GLU B 1 41 ? -3.854 17.922 9.852 1 98.88 41 GLU B C 1
ATOM 1364 O O . GLU B 1 41 ? -4.68 17.891 8.938 1 98.88 41 GLU B O 1
ATOM 1369 N N . ILE B 1 42 ? -3.953 17.188 10.922 1 98.81 42 ILE B N 1
ATOM 1370 C CA . ILE B 1 42 ? -5.043 16.219 11.047 1 98.81 42 ILE B CA 1
ATOM 1371 C C . ILE B 1 42 ? -5.801 16.469 12.352 1 98.81 42 ILE B C 1
ATOM 1373 O O . ILE B 1 42 ? -5.195 16.562 13.422 1 98.81 42 ILE B O 1
ATOM 1377 N N . THR B 1 43 ? -7.062 16.656 12.281 1 98.81 43 THR B N 1
ATOM 1378 C CA . THR B 1 43 ? -7.969 16.609 13.422 1 98.81 43 THR B CA 1
ATOM 1379 C C . THR B 1 43 ? -8.641 15.25 13.539 1 98.81 43 THR B C 1
ATOM 1381 O O . THR B 1 43 ? -9.234 14.766 12.57 1 98.81 43 THR B O 1
ATOM 1384 N N . PHE B 1 44 ? -8.484 14.68 14.742 1 98.31 44 PHE B N 1
ATOM 1385 C CA . PHE B 1 44 ? -9 13.328 14.891 1 98.31 44 PHE B CA 1
ATOM 1386 C C . PHE B 1 44 ? -9.469 13.07 16.312 1 98.31 44 PHE B C 1
ATOM 1388 O O . PHE B 1 44 ? -9.086 13.797 17.234 1 98.31 44 PHE B O 1
ATOM 1395 N N . THR B 1 45 ? -10.352 12.094 16.422 1 97.31 45 THR B N 1
ATOM 1396 C CA . THR B 1 45 ? -10.898 11.664 17.703 1 97.31 45 THR B CA 1
ATOM 1397 C C . THR B 1 45 ? -10.398 10.273 18.078 1 97.31 45 THR B C 1
ATOM 1399 O O . THR B 1 45 ? -10.422 9.359 17.25 1 97.31 45 THR B O 1
ATOM 1402 N N . ARG B 1 46 ? -9.812 10.203 19.234 1 93.44 46 ARG B N 1
ATOM 1403 C CA . ARG B 1 46 ? -9.344 8.938 19.797 1 93.44 46 ARG B CA 1
ATOM 1404 C C . ARG B 1 46 ? -9.625 8.875 21.297 1 93.44 46 ARG B C 1
ATOM 1406 O O . ARG B 1 46 ? -9.375 9.844 22.016 1 93.44 46 ARG B O 1
ATOM 1413 N N . TYR B 1 47 ? -10.141 7.746 21.719 1 90.88 47 TYR B N 1
ATOM 1414 C CA . TYR B 1 47 ? -10.469 7.535 23.125 1 90.88 47 TYR B CA 1
ATOM 1415 C C . TYR B 1 47 ? -11.336 8.664 23.656 1 90.88 47 TYR B C 1
ATOM 1417 O O . TYR B 1 47 ? -11.07 9.203 24.734 1 90.88 47 TYR B O 1
ATOM 1425 N N . GLY B 1 48 ? -12.172 9.164 22.828 1 92.25 48 GLY B N 1
ATOM 1426 C CA . GLY B 1 48 ? -13.148 10.164 23.234 1 92.25 48 GLY B CA 1
ATOM 1427 C C . GLY B 1 48 ? -12.602 11.578 23.203 1 92.25 48 GLY B C 1
ATOM 1428 O O . GLY B 1 48 ? -13.297 12.531 23.547 1 92.25 48 GLY B O 1
ATOM 1429 N N . LEU B 1 49 ? -11.43 11.75 22.828 1 96.5 49 LEU B N 1
ATOM 1430 C CA . LEU B 1 49 ? -10.805 13.062 22.781 1 96.5 49 LEU B CA 1
ATOM 1431 C C . LEU B 1 49 ? -10.484 13.453 21.344 1 96.5 49 LEU B C 1
ATOM 1433 O O . LEU B 1 49 ? -10.016 12.625 20.547 1 96.5 49 LEU B O 1
ATOM 1437 N N . THR B 1 50 ? -10.875 14.672 21.031 1 97.88 50 THR B N 1
ATOM 1438 C CA . THR B 1 50 ? -10.539 15.219 19.719 1 97.88 50 THR B CA 1
ATOM 1439 C C . THR B 1 50 ? -9.312 16.125 19.812 1 97.88 50 THR B C 1
ATOM 1441 O O . THR B 1 50 ? -9.219 16.969 20.703 1 97.88 50 THR B O 1
ATOM 1444 N N . GLU B 1 51 ? -8.328 15.906 18.938 1 97.81 51 GLU B N 1
ATOM 1445 C CA . GLU B 1 51 ? -7.137 16.75 18.922 1 97.81 51 GLU B CA 1
ATOM 1446 C C . GLU B 1 51 ? -6.703 17.047 17.484 1 97.81 51 GLU B C 1
ATOM 1448 O O . GLU B 1 51 ? -7.133 16.391 16.547 1 97.81 51 GLU B O 1
ATOM 1453 N N . THR B 1 52 ? -5.949 18.109 17.359 1 98.62 52 THR B N 1
ATOM 1454 C CA . THR B 1 52 ? -5.363 18.516 16.094 1 98.62 52 THR B CA 1
ATOM 1455 C C . THR B 1 52 ? -3.84 18.5 16.172 1 98.62 52 THR B C 1
ATOM 1457 O O . THR B 1 52 ? -3.258 19.047 17.109 1 98.62 52 THR B O 1
ATOM 1460 N N . GLN B 1 53 ? -3.193 17.812 15.203 1 98.69 53 GLN B N 1
ATOM 1461 C CA . GLN B 1 53 ? -1.735 17.766 15.133 1 98.69 53 GLN B CA 1
ATOM 1462 C C . GLN B 1 53 ? -1.237 18.25 13.773 1 98.69 53 GLN B C 1
ATOM 1464 O O . GLN B 1 53 ? -1.812 17.922 12.734 1 98.69 53 GLN B O 1
ATOM 1469 N N . HIS B 1 54 ? -0.219 19.094 13.836 1 98.81 54 HIS B N 1
ATOM 1470 C CA . HIS B 1 54 ? 0.401 19.656 12.648 1 98.81 54 HIS B CA 1
ATOM 1471 C C . HIS B 1 54 ? 1.79 19.078 12.414 1 98.81 54 HIS B C 1
ATOM 1473 O O . HIS B 1 54 ? 2.615 19.047 13.336 1 98.81 54 HIS B O 1
ATOM 1479 N N . TYR B 1 55 ? 2.078 18.641 11.188 1 98.88 55 TYR B N 1
ATOM 1480 C CA . TYR B 1 55 ? 3.377 18.109 10.781 1 98.88 55 TYR B CA 1
ATOM 1481 C C . TYR B 1 55 ? 3.881 18.828 9.531 1 98.88 55 TYR B C 1
ATOM 1483 O O . TYR B 1 55 ? 3.143 18.969 8.555 1 98.88 55 TYR B O 1
ATOM 1491 N N . GLY B 1 56 ? 5.133 19.172 9.57 1 98.75 56 GLY B N 1
ATOM 1492 C CA . GLY B 1 56 ? 5.711 19.891 8.453 1 98.75 56 GLY B CA 1
ATOM 1493 C C . GLY B 1 56 ? 5.891 21.375 8.719 1 98.75 56 GLY B C 1
ATOM 1494 O O . GLY B 1 56 ? 6.012 21.797 9.875 1 98.75 56 GLY B O 1
ATOM 1495 N N . GLY B 1 57 ? 6.133 22.172 7.637 1 98.5 57 GLY B N 1
ATOM 1496 C CA . GLY B 1 57 ? 6.438 23.594 7.762 1 98.5 57 GLY B CA 1
ATOM 1497 C C . GLY B 1 57 ? 5.211 24.484 7.648 1 98.5 57 GLY B C 1
ATOM 1498 O O . GLY B 1 57 ? 4.105 24.062 8.008 1 98.5 57 GLY B O 1
ATOM 1499 N N . THR B 1 58 ? 5.402 25.688 7.328 1 98 58 THR B N 1
ATOM 1500 C CA . THR B 1 58 ? 4.328 26.672 7.289 1 98 58 THR B CA 1
ATOM 1501 C C . THR B 1 58 ? 4.09 27.156 5.859 1 98 58 THR B C 1
ATOM 1503 O O . THR B 1 58 ? 3.287 28.062 5.633 1 98 58 THR B O 1
ATOM 1506 N N . GLY B 1 59 ? 4.844 26.531 4.965 1 98.19 59 GLY B N 1
ATOM 1507 C CA . GLY B 1 59 ? 4.695 26.969 3.588 1 98.19 59 GLY B CA 1
ATOM 1508 C C . GLY B 1 59 ? 3.477 26.391 2.9 1 98.19 59 GLY B C 1
ATOM 1509 O O . GLY B 1 59 ? 2.719 25.625 3.512 1 98.19 59 GLY B O 1
ATOM 1510 N N . GLY B 1 60 ? 3.271 26.812 1.657 1 98.31 60 GLY B N 1
ATOM 1511 C CA . GLY B 1 60 ? 2.211 26.281 0.82 1 98.31 60 GLY B CA 1
ATOM 1512 C C . GLY B 1 60 ? 0.852 26.875 1.12 1 98.31 60 GLY B C 1
ATOM 1513 O O . GLY B 1 60 ? 0.663 27.5 2.164 1 98.31 60 GLY B O 1
ATOM 1514 N N . GLU B 1 61 ? -0.065 26.672 0.195 1 98.44 61 GLU B N 1
ATOM 1515 C CA . GLU B 1 61 ? -1.46 27.062 0.366 1 98.44 61 GLU B CA 1
ATOM 1516 C C . GLU B 1 61 ? -2.25 26 1.109 1 98.44 61 GLU B C 1
ATOM 1518 O O . GLU B 1 61 ? -2.184 24.812 0.759 1 98.44 61 GLU B O 1
ATOM 1523 N N . PRO B 1 62 ? -2.998 26.422 2.131 1 98.5 62 PRO B N 1
ATOM 1524 C CA . PRO B 1 62 ? -3.779 25.438 2.889 1 98.5 62 PRO B CA 1
ATOM 1525 C C . PRO B 1 62 ? -5.008 24.953 2.129 1 98.5 62 PRO B C 1
ATOM 1527 O O . PRO B 1 62 ? -5.707 25.75 1.495 1 98.5 62 PRO B O 1
ATOM 1530 N N . HIS B 1 63 ? -5.25 23.688 2.105 1 98.56 63 HIS B N 1
ATOM 1531 C CA . HIS B 1 63 ? -6.445 23.031 1.599 1 98.56 63 HIS B CA 1
ATOM 1532 C C . HIS B 1 63 ? -7.113 22.188 2.684 1 98.56 63 HIS B C 1
ATOM 1534 O O . HIS B 1 63 ? -6.625 21.109 3.025 1 98.56 63 HIS B O 1
ATOM 1540 N N . GLU B 1 64 ? -8.203 22.641 3.17 1 97.94 64 GLU B N 1
ATOM 1541 C CA . GLU B 1 64 ? -8.891 21.969 4.266 1 97.94 64 GLU B CA 1
ATOM 1542 C C . GLU B 1 64 ? -9.922 20.969 3.738 1 97.94 64 GLU B C 1
ATOM 1544 O O . GLU B 1 64 ? -10.742 21.312 2.883 1 97.94 64 GLU B O 1
ATOM 1549 N N . ILE B 1 65 ? -9.828 19.875 4.227 1 97.88 65 ILE B N 1
ATOM 1550 C CA . ILE B 1 65 ? -10.758 18.797 3.912 1 97.88 65 ILE B CA 1
ATOM 1551 C C . ILE B 1 65 ? -11.516 18.375 5.172 1 97.88 65 ILE B C 1
ATOM 1553 O O . ILE B 1 65 ? -10.953 17.719 6.051 1 97.88 65 ILE B O 1
ATOM 1557 N N . ALA B 1 66 ? -12.758 18.688 5.27 1 97.94 66 ALA B N 1
ATOM 1558 C CA . ALA B 1 66 ? -13.609 18.234 6.367 1 97.94 66 ALA B CA 1
ATOM 1559 C C . ALA B 1 66 ? -14.406 17 5.965 1 97.94 66 ALA B C 1
ATOM 1561 O O . ALA B 1 66 ? -15.023 16.969 4.902 1 97.94 66 ALA B O 1
ATOM 1562 N N . PHE B 1 67 ? -14.375 16.062 6.812 1 97.81 67 PHE B N 1
ATOM 1563 C CA . PHE B 1 67 ? -15.086 14.836 6.508 1 97.81 67 PHE B CA 1
ATOM 1564 C C . PHE B 1 67 ? -16.5 14.852 7.094 1 97.81 67 PHE B C 1
ATOM 1566 O O . PHE B 1 67 ? -16.703 15.336 8.211 1 97.81 67 PHE B O 1
ATOM 1573 N N . GLU B 1 68 ? -17.406 14.367 6.371 1 97.31 68 GLU B N 1
ATOM 1574 C CA . GLU B 1 68 ? -18.781 14.227 6.828 1 97.31 68 GLU B CA 1
ATOM 1575 C C . GLU B 1 68 ? -18.969 12.969 7.68 1 97.31 68 GLU B C 1
ATOM 1577 O O . GLU B 1 68 ? -18.078 12.125 7.734 1 97.31 68 GLU B O 1
ATOM 1582 N N . ASP B 1 69 ? -20.125 13.008 8.344 1 95.75 69 ASP B N 1
ATOM 1583 C CA . ASP B 1 69 ? -20.422 11.797 9.094 1 95.75 69 ASP B CA 1
ATOM 1584 C C . ASP B 1 69 ? -20.422 10.57 8.188 1 95.75 69 ASP B C 1
ATOM 1586 O O . ASP B 1 69 ? -21 10.586 7.105 1 95.75 69 ASP B O 1
ATOM 1590 N N . GLY B 1 70 ? -19.719 9.547 8.523 1 95.62 70 GLY B N 1
ATOM 1591 C CA . GLY B 1 70 ? -19.672 8.305 7.766 1 95.62 70 GLY B CA 1
ATOM 1592 C C . GLY B 1 70 ? -18.625 8.328 6.668 1 95.62 70 GLY B C 1
ATOM 1593 O O . GLY B 1 70 ? -18.406 7.32 5.992 1 95.62 70 GLY B O 1
ATOM 1594 N N . GLU B 1 71 ? -18 9.461 6.469 1 97.56 71 GLU B N 1
ATOM 1595 C CA . GLU B 1 71 ? -16.953 9.562 5.449 1 97.56 71 GLU B CA 1
ATOM 1596 C C . GLU B 1 71 ? -15.617 9.078 5.984 1 97.56 71 GLU B C 1
ATOM 1598 O O . GLU B 1 71 ? -15.234 9.406 7.105 1 97.56 71 GLU B O 1
ATOM 1603 N N . TYR B 1 72 ? -14.938 8.211 5.223 1 97.5 72 TYR B N 1
ATOM 1604 C CA . TYR B 1 72 ? -13.648 7.668 5.629 1 97.5 72 TYR B CA 1
ATOM 1605 C C . TYR B 1 72 ? -12.711 7.547 4.434 1 97.5 72 TYR B C 1
ATOM 1607 O O . TYR B 1 72 ? -13.156 7.492 3.287 1 97.5 72 TYR B O 1
ATOM 1615 N N . ILE B 1 73 ? -11.414 7.57 4.641 1 98.62 73 ILE B N 1
ATOM 1616 C CA . ILE B 1 73 ? -10.414 7.547 3.584 1 98.62 73 ILE B CA 1
ATOM 1617 C C . ILE B 1 73 ? -10.203 6.113 3.1 1 98.62 73 ILE B C 1
ATOM 1619 O O . ILE B 1 73 ? -9.898 5.219 3.895 1 98.62 73 ILE B O 1
ATOM 1623 N N . MET B 1 74 ? -10.25 5.926 1.753 1 98.5 74 MET B N 1
ATOM 1624 C CA . MET B 1 74 ? -10.133 4.605 1.142 1 98.5 74 MET B CA 1
ATOM 1625 C C . MET B 1 74 ? -8.805 4.465 0.4 1 98.5 74 MET B C 1
ATOM 1627 O O . MET B 1 74 ? -8.383 3.354 0.08 1 98.5 74 MET B O 1
ATOM 1631 N N . SER B 1 75 ? -8.273 5.57 0.09 1 98.62 75 SER B N 1
ATOM 1632 C CA . SER B 1 75 ? -7.039 5.48 -0.678 1 98.62 75 SER B CA 1
ATOM 1633 C C . SER B 1 75 ? -6.191 6.734 -0.502 1 98.62 75 SER B C 1
ATOM 1635 O O . SER B 1 75 ? -6.719 7.824 -0.267 1 98.62 75 SER B O 1
ATOM 1637 N N . MET B 1 76 ? -4.887 6.547 -0.538 1 98.88 76 MET B N 1
ATOM 1638 C CA . MET B 1 76 ? -3.889 7.605 -0.648 1 98.88 76 MET B CA 1
ATOM 1639 C C . MET B 1 76 ? -2.916 7.32 -1.786 1 98.88 76 MET B C 1
ATOM 1641 O O . MET B 1 76 ? -2.428 6.195 -1.925 1 98.88 76 MET B O 1
ATOM 1645 N N . GLU B 1 77 ? -2.678 8.242 -2.605 1 98.56 77 GLU B N 1
ATOM 1646 C CA . GLU B 1 77 ? -1.681 8.133 -3.666 1 98.56 77 GLU B CA 1
ATOM 1647 C C . GLU B 1 77 ? -0.812 9.383 -3.742 1 98.56 77 GLU B C 1
ATOM 1649 O O . GLU B 1 77 ? -1.26 10.484 -3.395 1 98.56 77 GLU B O 1
ATOM 1654 N N . GLY B 1 78 ? 0.405 9.18 -4.172 1 98.62 78 GLY B N 1
ATOM 1655 C CA . GLY B 1 78 ? 1.312 10.312 -4.238 1 98.62 78 GLY B CA 1
ATOM 1656 C C . GLY B 1 78 ? 2.564 10.031 -5.047 1 98.62 78 GLY B C 1
ATOM 1657 O O . GLY B 1 78 ? 2.648 9.008 -5.738 1 98.62 78 GLY B O 1
ATOM 1658 N N . HIS B 1 79 ? 3.447 11.031 -4.988 1 98.81 79 HIS B N 1
ATOM 1659 C CA . HIS B 1 79 ? 4.758 10.93 -5.625 1 98.81 79 HIS B CA 1
ATOM 1660 C C . HIS B 1 79 ? 5.871 11.305 -4.652 1 98.81 79 HIS B C 1
ATOM 1662 O O . HIS B 1 79 ? 5.742 12.273 -3.902 1 98.81 79 HIS B O 1
ATOM 1668 N N . VAL B 1 80 ? 6.867 10.531 -4.648 1 98.81 80 VAL B N 1
ATOM 1669 C CA . VAL B 1 80 ? 8.125 10.898 -4.004 1 98.81 80 VAL B CA 1
ATOM 1670 C C . VAL B 1 80 ? 9.031 11.609 -5.004 1 98.81 80 VAL B C 1
ATOM 1672 O O . VAL B 1 80 ? 9.203 11.148 -6.133 1 98.81 80 VAL B O 1
ATOM 1675 N N . VAL B 1 81 ? 9.586 12.734 -4.559 1 98.75 81 VAL B N 1
ATOM 1676 C CA . VAL B 1 81 ? 10.328 13.547 -5.512 1 98.75 81 VAL B CA 1
ATOM 1677 C C . VAL B 1 81 ? 11.68 13.938 -4.914 1 98.75 81 VAL B C 1
ATOM 1679 O O . VAL B 1 81 ? 11.867 13.867 -3.697 1 98.75 81 VAL B O 1
ATOM 1682 N N . ASP B 1 82 ? 12.609 14.211 -5.832 1 98.38 82 ASP B N 1
ATOM 1683 C CA . ASP B 1 82 ? 13.812 14.945 -5.461 1 98.38 82 ASP B CA 1
ATOM 1684 C C . ASP B 1 82 ? 13.602 16.453 -5.598 1 98.38 82 ASP B C 1
ATOM 1686 O O . ASP B 1 82 ? 13.438 16.969 -6.707 1 98.38 82 ASP B O 1
ATOM 1690 N N . TYR B 1 83 ? 13.445 17.094 -4.484 1 97.5 83 TYR B N 1
ATOM 1691 C CA . TYR B 1 83 ? 13.266 18.547 -4.422 1 97.5 83 TYR B CA 1
ATOM 1692 C C . TYR B 1 83 ? 14.539 19.219 -3.938 1 97.5 83 TYR B C 1
ATOM 1694 O O . TYR B 1 83 ? 14.711 19.453 -2.736 1 97.5 83 TYR B O 1
ATOM 1702 N N . PHE B 1 84 ? 15.508 19.625 -4.926 1 96.38 84 P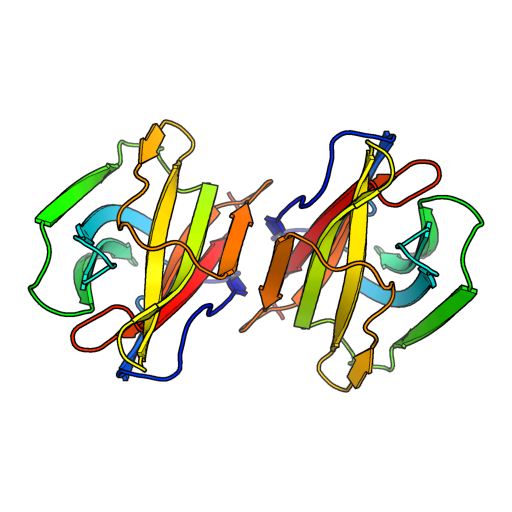HE B N 1
ATOM 1703 C CA . PHE B 1 84 ? 16.797 20.266 -4.656 1 96.38 84 PHE B CA 1
ATOM 1704 C C . PHE B 1 84 ? 17.625 19.406 -3.707 1 96.38 84 PHE B C 1
ATOM 1706 O O . PHE B 1 84 ? 18.141 19.906 -2.709 1 96.38 84 PHE B O 1
ATOM 1713 N N . GLY B 1 85 ? 17.625 18.125 -3.934 1 96.94 85 GLY B N 1
ATOM 1714 C CA . GLY B 1 85 ? 18.469 17.219 -3.184 1 96.94 85 GLY B CA 1
ATOM 1715 C C . GLY B 1 85 ? 17.766 16.578 -2.006 1 96.94 85 GLY B C 1
ATOM 1716 O O . GLY B 1 85 ? 18.344 15.719 -1.323 1 96.94 85 GLY B O 1
ATOM 1717 N N . LEU B 1 86 ? 16.531 16.984 -1.784 1 97.75 86 LEU B N 1
ATOM 1718 C CA . LEU B 1 86 ? 15.758 16.406 -0.693 1 97.75 86 LEU B CA 1
ATOM 1719 C C . LEU B 1 86 ? 14.727 15.414 -1.226 1 97.75 86 LEU B C 1
ATOM 1721 O O . LEU B 1 86 ? 14 15.719 -2.174 1 97.75 86 LEU B O 1
ATOM 1725 N N . THR B 1 87 ? 14.711 14.234 -0.692 1 98.69 87 THR B N 1
ATOM 1726 C CA . THR B 1 87 ? 13.648 13.281 -1.004 1 98.69 87 THR B CA 1
ATOM 1727 C C . THR B 1 87 ? 12.414 13.547 -0.148 1 98.69 87 THR B C 1
ATOM 1729 O O . THR B 1 87 ? 12.438 13.336 1.065 1 98.69 87 THR B O 1
ATOM 1732 N N . ILE B 1 88 ? 11.367 14.023 -0.772 1 98.81 88 ILE B N 1
ATOM 1733 C CA . ILE B 1 88 ? 10.188 14.438 -0.018 1 98.81 88 ILE B CA 1
ATOM 1734 C C . ILE B 1 88 ? 8.922 14.062 -0.794 1 98.81 88 ILE B C 1
ATOM 1736 O O . ILE B 1 88 ? 9 13.523 -1.899 1 98.81 88 ILE B O 1
ATOM 1740 N N . ILE B 1 89 ? 7.793 14.289 -0.207 1 98.94 89 ILE B N 1
ATOM 1741 C CA . ILE B 1 89 ? 6.516 14.023 -0.859 1 98.94 89 ILE B CA 1
ATOM 1742 C C . ILE B 1 89 ? 6.148 15.195 -1.771 1 98.94 89 ILE B C 1
ATOM 1744 O O . ILE B 1 89 ? 6.02 16.328 -1.311 1 98.94 89 ILE B O 1
ATOM 1748 N N . GLY B 1 90 ? 5.973 14.891 -3.043 1 98.81 90 GLY B N 1
ATOM 1749 C CA . GLY B 1 90 ? 5.734 15.945 -4.016 1 98.81 90 GLY B CA 1
ATOM 1750 C C . GLY B 1 90 ? 4.266 16.141 -4.328 1 98.81 90 GLY B C 1
ATOM 1751 O O . GLY B 1 90 ? 3.859 17.234 -4.746 1 98.81 90 GLY B O 1
ATOM 1752 N N . LYS B 1 91 ? 3.557 15.031 -4.195 1 98.44 91 LYS B N 1
ATOM 1753 C CA . LYS B 1 91 ? 2.135 15.047 -4.531 1 98.44 91 LYS B CA 1
ATOM 1754 C C . LYS B 1 91 ? 1.349 14.094 -3.633 1 98.44 91 LYS B C 1
ATOM 1756 O O . LYS B 1 91 ? 1.857 13.047 -3.232 1 98.44 91 LYS B O 1
ATOM 1761 N N . LEU B 1 92 ? 0.055 14.531 -3.365 1 98.62 92 LEU B N 1
ATOM 1762 C CA . LEU B 1 92 ? -0.846 13.672 -2.6 1 98.62 92 LEU B CA 1
ATOM 1763 C C . LEU B 1 92 ? -2.277 13.789 -3.113 1 98.62 92 LEU B C 1
ATOM 1765 O O . LEU B 1 92 ? -2.73 14.891 -3.449 1 98.62 92 LEU B O 1
ATOM 1769 N N . THR B 1 93 ? -2.936 12.734 -3.189 1 98.81 93 THR B N 1
ATOM 1770 C CA . THR B 1 93 ? -4.371 12.633 -3.42 1 98.81 93 THR B CA 1
ATOM 1771 C C . THR B 1 93 ? -5.02 11.703 -2.396 1 98.81 93 THR B C 1
ATOM 1773 O O . THR B 1 93 ? -4.512 10.617 -2.131 1 98.81 93 THR B O 1
ATOM 1776 N N . LEU B 1 94 ? -6.078 12.133 -1.754 1 98.88 94 LEU B N 1
ATOM 1777 C CA . LEU B 1 94 ? -6.871 11.312 -0.846 1 98.88 94 LEU B CA 1
ATOM 1778 C C . LEU B 1 94 ? -8.242 11.023 -1.438 1 98.88 94 LEU B C 1
ATOM 1780 O O . LEU B 1 94 ? -8.922 11.93 -1.931 1 98.88 94 LEU B O 1
ATOM 1784 N N . THR B 1 95 ? -8.633 9.836 -1.428 1 98.75 95 THR B N 1
ATOM 1785 C CA . THR B 1 95 ? -9.969 9.43 -1.867 1 98.75 95 THR B CA 1
ATOM 1786 C C . THR B 1 95 ? -10.75 8.805 -0.717 1 98.75 95 THR B C 1
ATOM 1788 O O . THR B 1 95 ? -10.25 7.91 -0.031 1 98.75 95 THR B O 1
ATOM 1791 N N . THR B 1 96 ? -11.953 9.336 -0.484 1 98.5 96 THR B N 1
ATOM 1792 C CA . THR B 1 96 ? -12.867 8.773 0.51 1 98.5 96 THR B CA 1
ATOM 1793 C C . THR B 1 96 ? -13.992 7.996 -0.165 1 98.5 96 THR B C 1
ATOM 1795 O O . THR B 1 96 ? -14.016 7.871 -1.391 1 98.5 96 THR B O 1
ATOM 1798 N N . ASN B 1 97 ? -14.859 7.441 0.689 1 98 97 ASN B N 1
ATOM 1799 C CA . ASN B 1 97 ? -16.047 6.758 0.166 1 98 97 ASN B CA 1
ATOM 1800 C C . ASN B 1 97 ? -17.031 7.746 -0.455 1 98 97 ASN B C 1
ATOM 1802 O O . ASN B 1 97 ? -18.078 7.344 -0.967 1 98 97 ASN B O 1
ATOM 1806 N N . ARG B 1 98 ? -16.656 9.078 -0.484 1 97.88 98 ARG B N 1
ATOM 1807 C CA . ARG B 1 98 ? -17.594 10.078 -0.979 1 97.88 98 ARG B CA 1
ATOM 1808 C C . ARG B 1 98 ? -16.953 10.977 -2.025 1 97.88 98 ARG B C 1
ATOM 1810 O O . ARG B 1 98 ? -17.594 11.375 -2.994 1 97.88 98 ARG B O 1
ATOM 1817 N N . ARG B 1 99 ? -15.711 11.391 -1.782 1 98 99 ARG B N 1
ATOM 1818 C CA . ARG B 1 99 ? -15.055 12.438 -2.566 1 98 99 ARG B CA 1
ATOM 1819 C C . ARG B 1 99 ? -13.594 12.094 -2.824 1 98 99 ARG B C 1
ATOM 1821 O O . ARG B 1 99 ? -13.023 11.227 -2.156 1 98 99 ARG B O 1
ATOM 1828 N N . THR B 1 100 ? -13.055 12.703 -3.844 1 98.62 100 THR B N 1
ATOM 1829 C CA . THR B 1 100 ? -11.617 12.703 -4.094 1 98.62 100 THR B CA 1
ATOM 1830 C C . THR B 1 100 ? -11.039 14.102 -3.902 1 98.62 100 THR B C 1
ATOM 1832 O O . THR B 1 100 ? -11.609 15.086 -4.375 1 98.62 100 THR B O 1
ATOM 1835 N N . PHE B 1 101 ? -9.93 14.203 -3.166 1 98.62 101 PHE B N 1
ATOM 1836 C CA . PHE B 1 101 ? -9.281 15.477 -2.869 1 98.62 101 PHE B CA 1
ATOM 1837 C C . PHE B 1 101 ? -7.867 15.5 -3.441 1 98.62 101 PHE B C 1
ATOM 1839 O O . PHE B 1 101 ? -7.055 14.617 -3.146 1 98.62 101 PHE B O 1
ATOM 1846 N N . GLY B 1 102 ? -7.57 16.609 -4.176 1 98.12 102 GLY B N 1
ATOM 1847 C CA . GLY B 1 102 ? -6.285 16.75 -4.84 1 98.12 102 GLY B CA 1
ATOM 1848 C C . GLY B 1 102 ? -6.371 16.578 -6.348 1 98.12 102 GLY B C 1
ATOM 1849 O O . GLY B 1 102 ? -7.453 16.688 -6.926 1 98.12 102 GLY B O 1
ATOM 1850 N N . PRO B 1 103 ? -5.281 16.281 -6.863 1 98.19 103 PRO B N 1
ATOM 1851 C CA . PRO B 1 103 ? -3.928 16.203 -6.309 1 98.19 103 PRO B CA 1
ATOM 1852 C C . PRO B 1 103 ? -3.455 17.547 -5.723 1 98.19 103 PRO B C 1
ATOM 1854 O O . PRO B 1 103 ? -3.764 18.609 -6.266 1 98.19 103 PRO B O 1
ATOM 1857 N N . PHE B 1 104 ? -2.879 17.438 -4.566 1 98.75 104 PHE B N 1
ATOM 1858 C CA . PHE B 1 104 ? -2.092 18.516 -3.967 1 98.75 104 PHE B CA 1
ATOM 1859 C C . PHE B 1 104 ? -0.614 18.344 -4.301 1 98.75 104 PHE B C 1
ATOM 1861 O O . PHE B 1 104 ? -0.093 17.234 -4.312 1 98.75 104 PHE B O 1
ATOM 1868 N N . GLY B 1 105 ? 0.078 19.484 -4.449 1 98.31 105 GLY B N 1
ATOM 1869 C CA . GLY B 1 105 ? 1.45 19.422 -4.926 1 98.31 105 GLY B CA 1
ATOM 1870 C C . GLY B 1 105 ? 1.553 19.359 -6.438 1 98.31 105 GL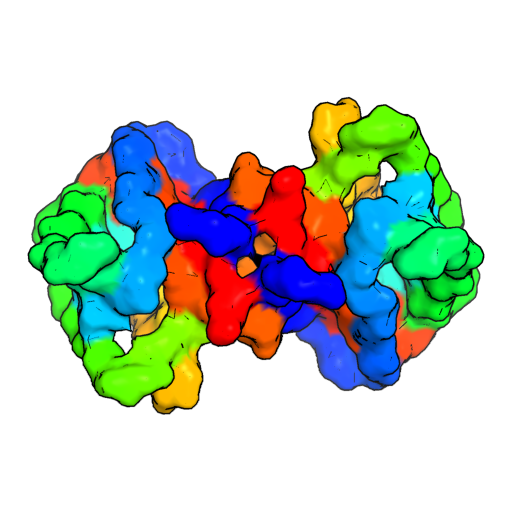Y B C 1
ATOM 1871 O O . GLY B 1 105 ? 0.569 19.078 -7.121 1 98.31 105 GLY B O 1
ATOM 1872 N N . ALA B 1 106 ? 2.793 19.625 -7.008 1 95.69 106 ALA B N 1
ATOM 1873 C CA . ALA B 1 106 ? 2.885 19.781 -8.453 1 95.69 106 ALA B CA 1
ATOM 1874 C C . ALA B 1 106 ? 3.967 18.891 -9.047 1 95.69 106 ALA B C 1
ATOM 1876 O O . ALA B 1 106 ? 3.885 18.484 -10.211 1 95.69 106 ALA B O 1
ATOM 1877 N N . TYR B 1 107 ? 4.895 18.469 -8.312 1 93.44 107 TYR B N 1
ATOM 1878 C CA . TYR B 1 107 ? 6.031 17.719 -8.844 1 93.44 107 TYR B CA 1
ATOM 1879 C C . TYR B 1 107 ? 5.66 16.266 -9.07 1 93.44 107 TYR B C 1
ATOM 1881 O O . TYR B 1 107 ? 5.055 15.625 -8.203 1 93.44 107 TYR B O 1
ATOM 1889 N N . GLU B 1 108 ? 6.082 15.82 -10.242 1 94.5 108 GLU B N 1
ATOM 1890 C CA . GLU B 1 108 ? 5.93 14.406 -10.562 1 94.5 108 GLU B CA 1
ATOM 1891 C C . GLU B 1 108 ? 7.207 13.625 -10.25 1 94.5 108 GLU B C 1
ATOM 1893 O O . GLU B 1 108 ? 8.312 14.094 -10.531 1 94.5 108 GLU B O 1
ATOM 1898 N N . GLY B 1 109 ? 7.047 12.539 -9.664 1 97.5 109 GLY B N 1
ATOM 1899 C CA . GLY B 1 109 ? 8.156 11.672 -9.297 1 97.5 109 GLY B CA 1
ATOM 1900 C C . GLY B 1 109 ? 7.773 10.203 -9.273 1 97.5 109 GLY B C 1
ATOM 1901 O O . GLY B 1 109 ? 7.031 9.727 -10.141 1 97.5 109 GLY B O 1
ATOM 1902 N N . THR B 1 110 ? 8.406 9.492 -8.406 1 98 110 THR B N 1
ATOM 1903 C CA . THR B 1 110 ? 8.086 8.078 -8.273 1 98 110 THR B CA 1
ATOM 1904 C C . THR B 1 110 ? 6.742 7.887 -7.582 1 98 110 THR B C 1
ATOM 1906 O O . THR B 1 110 ? 6.566 8.297 -6.434 1 98 110 THR B O 1
ATOM 1909 N N . PRO B 1 111 ? 5.809 7.238 -8.281 1 98.38 111 PRO B N 1
ATOM 1910 C CA . PRO B 1 111 ? 4.477 7.109 -7.688 1 98.38 111 PRO B CA 1
ATOM 1911 C C . PRO B 1 111 ? 4.418 6.062 -6.574 1 98.38 111 PRO B C 1
ATOM 1913 O O . PRO B 1 111 ? 5.219 5.125 -6.562 1 98.38 111 PRO B O 1
ATOM 1916 N N . PHE B 1 112 ? 3.561 6.309 -5.648 1 98.62 112 PHE B N 1
ATOM 1917 C CA . PHE B 1 112 ? 3.107 5.305 -4.688 1 98.62 112 PHE B CA 1
ATOM 1918 C C . PHE B 1 112 ? 1.602 5.398 -4.477 1 98.62 112 PHE B C 1
ATOM 1920 O O . PHE B 1 112 ? 0.992 6.43 -4.773 1 98.62 112 PHE B O 1
ATOM 1927 N N . SER B 1 113 ? 1.02 4.305 -4.043 1 98.62 113 SER B N 1
ATOM 1928 C CA . SER B 1 113 ? -0.403 4.297 -3.719 1 98.62 113 SER B CA 1
ATOM 1929 C C . SER B 1 113 ? -0.736 3.188 -2.727 1 98.62 113 SER B C 1
ATOM 1931 O O . SER B 1 113 ? -0.027 2.182 -2.652 1 98.62 113 SER B O 1
ATOM 1933 N N . ILE B 1 114 ? -1.771 3.432 -1.977 1 98.44 114 ILE B N 1
ATOM 1934 C CA . ILE B 1 114 ? -2.342 2.426 -1.089 1 98.44 114 ILE B CA 1
ATOM 1935 C C . ILE B 1 114 ? -3.861 2.404 -1.242 1 98.44 114 ILE B C 1
ATOM 1937 O O . ILE B 1 114 ? -4.578 3.059 -0.482 1 98.44 114 ILE B O 1
ATOM 1941 N N . PRO B 1 115 ? -4.309 1.689 -2.252 1 98.31 115 PRO B N 1
ATOM 1942 C CA . PRO B 1 115 ? -5.75 1.492 -2.42 1 98.31 115 PRO B CA 1
ATOM 1943 C C . PRO B 1 115 ? -6.305 0.405 -1.504 1 98.31 115 PRO B C 1
ATOM 1945 O O . PRO B 1 115 ? -5.973 -0.772 -1.665 1 98.31 115 PRO B O 1
ATOM 1948 N N . VAL B 1 116 ? -7.254 0.795 -0.66 1 98.06 116 VAL B N 1
ATOM 1949 C CA . VAL B 1 116 ? -7.832 -0.154 0.285 1 98.06 116 VAL B CA 1
ATOM 1950 C C . VAL B 1 116 ? -9.164 -0.674 -0.253 1 98.06 116 VAL B C 1
ATOM 1952 O O . VAL B 1 116 ? -10.133 0.08 -0.363 1 98.06 116 VAL B O 1
ATOM 1955 N N . ALA B 1 117 ? -9.164 -1.945 -0.559 1 97.19 117 ALA B N 1
ATOM 1956 C CA . ALA B 1 117 ? -10.375 -2.549 -1.111 1 97.19 117 ALA B CA 1
ATOM 1957 C C . ALA B 1 117 ? -11.383 -2.869 -0.01 1 97.19 117 ALA B C 1
ATOM 1959 O O . ALA B 1 117 ? -12.586 -2.693 -0.193 1 97.19 117 ALA B O 1
ATOM 1960 N N . GLU B 1 118 ? -10.977 -3.398 1.096 1 96.25 118 GLU B N 1
ATOM 1961 C CA . GLU B 1 118 ? -11.773 -3.645 2.295 1 96.25 118 GLU B CA 1
ATOM 1962 C C . GLU B 1 118 ? -11.047 -3.172 3.549 1 96.25 118 GLU B C 1
ATOM 1964 O O . GLU B 1 118 ? -9.969 -3.682 3.877 1 96.25 118 GLU B O 1
ATOM 1969 N N . GLY B 1 119 ? -11.609 -2.275 4.25 1 96.06 119 GLY B N 1
ATOM 1970 C CA . GLY B 1 119 ? -11.008 -1.555 5.359 1 96.06 119 GLY B CA 1
ATOM 1971 C C . GLY B 1 119 ? -10.961 -0.054 5.145 1 96.06 119 GLY B C 1
ATOM 1972 O O . GLY B 1 119 ? -11.719 0.484 4.328 1 96.06 119 GLY B O 1
ATOM 1973 N N . LYS B 1 120 ? -10.133 0.641 5.949 1 97.12 120 LYS B N 1
ATOM 1974 C CA . LYS B 1 120 ? -10 2.088 5.82 1 97.12 120 LYS B CA 1
ATOM 1975 C C . LYS B 1 120 ? -8.656 2.568 6.352 1 97.12 120 LYS B C 1
ATOM 1977 O O . LYS B 1 120 ? -8.016 1.88 7.152 1 97.12 120 LYS B O 1
ATOM 1982 N N . ILE B 1 121 ? -8.25 3.701 5.891 1 98.44 121 ILE B N 1
ATOM 1983 C CA . ILE B 1 121 ? -7.125 4.414 6.48 1 98.44 121 ILE B CA 1
ATOM 1984 C C . ILE B 1 121 ? -7.578 5.152 7.734 1 98.44 121 ILE B C 1
ATOM 1986 O O . ILE B 1 121 ? -8.453 6.023 7.668 1 98.44 121 ILE B O 1
ATOM 1990 N N . ALA B 1 122 ? -6.961 4.844 8.836 1 97.62 122 ALA B N 1
ATOM 1991 C CA . ALA B 1 122 ? -7.438 5.344 10.125 1 97.62 122 ALA B CA 1
ATOM 1992 C C . ALA B 1 122 ? -6.387 6.223 10.789 1 97.62 122 ALA B C 1
ATOM 1994 O O . ALA B 1 122 ? -6.516 6.57 11.969 1 97.62 122 ALA B O 1
ATOM 1995 N N . GLY B 1 123 ? -5.332 6.52 10.094 1 98.06 123 GLY B N 1
ATOM 1996 C CA . GLY B 1 123 ? -4.285 7.367 10.648 1 98.06 123 GLY B CA 1
ATOM 1997 C C . GLY B 1 123 ? -3.051 7.438 9.766 1 98.06 123 GLY B C 1
ATOM 1998 O O . GLY B 1 123 ? -2.949 6.719 8.773 1 98.06 123 GLY B O 1
ATOM 1999 N N . PHE B 1 124 ? -2.125 8.25 10.234 1 98.81 124 PHE B N 1
ATOM 2000 C CA . PHE B 1 124 ? -0.926 8.523 9.453 1 98.81 124 PHE B CA 1
ATOM 2001 C C . PHE B 1 124 ? 0.305 8.586 10.344 1 98.81 124 PHE B C 1
ATOM 2003 O O . PHE B 1 124 ? 0.191 8.828 11.547 1 98.81 124 PHE B O 1
ATOM 2010 N N . PHE B 1 125 ? 1.36 8.336 9.758 1 98.88 125 PHE B N 1
ATOM 2011 C CA . PHE B 1 125 ? 2.676 8.523 10.359 1 98.88 125 PHE B CA 1
ATOM 2012 C C . PHE B 1 125 ? 3.715 8.852 9.297 1 98.88 125 PHE B C 1
ATOM 2014 O O . PHE B 1 125 ? 3.42 8.82 8.094 1 98.88 125 PHE B O 1
ATOM 2021 N N . GLY B 1 126 ? 4.926 9.32 9.797 1 98.88 126 GLY B N 1
ATOM 2022 C CA . GLY B 1 126 ? 5.914 9.664 8.789 1 98.88 126 GLY B CA 1
ATOM 2023 C C . GLY B 1 126 ? 7.09 10.445 9.352 1 98.88 126 GLY B C 1
ATOM 2024 O O . GLY B 1 126 ? 7.562 10.156 10.453 1 98.88 126 GLY B O 1
ATOM 2025 N N . ARG B 1 127 ? 7.66 11.242 8.43 1 98.94 127 ARG B N 1
ATOM 2026 C CA . ARG B 1 127 ? 8.766 12.141 8.742 1 98.94 127 ARG B CA 1
ATOM 2027 C C . ARG B 1 127 ? 8.508 13.531 8.172 1 98.94 127 ARG B C 1
ATOM 2029 O O . ARG B 1 127 ? 7.984 13.672 7.066 1 98.94 127 ARG B O 1
ATOM 2036 N N . ALA B 1 128 ? 8.852 14.523 9.016 1 98.88 128 ALA B N 1
ATOM 2037 C CA . ALA B 1 128 ? 8.594 15.883 8.547 1 98.88 128 ALA B CA 1
ATOM 2038 C C . ALA B 1 128 ? 9.586 16.875 9.148 1 98.88 128 ALA B C 1
ATOM 2040 O O . ALA B 1 128 ? 10.094 16.656 10.25 1 98.88 128 ALA B O 1
ATOM 2041 N N . GLY B 1 129 ? 9.938 17.891 8.414 1 98.38 129 GLY B N 1
ATOM 2042 C CA . GLY B 1 129 ? 10.633 19.109 8.781 1 98.38 129 GLY B CA 1
ATOM 2043 C C . GLY B 1 129 ? 9.984 20.359 8.211 1 98.38 129 GLY B C 1
ATOM 2044 O O . GLY B 1 129 ? 8.859 20.703 8.57 1 98.38 129 GLY B O 1
ATOM 2045 N N . SER B 1 130 ? 10.672 21.031 7.281 1 98.19 130 SER B N 1
ATOM 2046 C CA . SER B 1 130 ? 10.07 22.141 6.559 1 98.19 130 SER B CA 1
ATOM 2047 C C . SER B 1 130 ? 9.047 21.641 5.539 1 98.19 130 SER B C 1
ATOM 2049 O O . SER B 1 130 ? 8.203 22.406 5.07 1 98.19 130 SER B O 1
ATOM 2051 N N . PHE B 1 131 ? 9.18 20.328 5.23 1 98.75 131 PHE B N 1
ATOM 2052 C CA . PHE B 1 131 ? 8.305 19.641 4.289 1 98.75 131 PHE B CA 1
ATOM 2053 C C . PHE B 1 131 ? 7.898 18.266 4.836 1 98.75 131 PHE B C 1
ATOM 2055 O O . PHE B 1 131 ? 8.352 17.859 5.906 1 98.75 131 PHE B O 1
ATOM 2062 N N . ILE B 1 132 ? 7.051 17.609 4.168 1 98.94 132 ILE B N 1
ATOM 2063 C CA . ILE B 1 132 ? 6.754 16.203 4.469 1 98.94 132 ILE B CA 1
ATOM 2064 C C . ILE B 1 132 ? 7.766 15.305 3.768 1 98.94 132 ILE B C 1
ATOM 2066 O O . ILE B 1 132 ? 7.766 15.195 2.539 1 98.94 132 ILE B O 1
ATOM 2070 N N . ASP B 1 133 ? 8.609 14.672 4.562 1 98.94 133 ASP B N 1
ATOM 2071 C CA . ASP B 1 133 ? 9.688 13.852 4.02 1 98.94 133 ASP B CA 1
ATOM 2072 C C . ASP B 1 133 ? 9.195 12.445 3.686 1 98.94 133 ASP B C 1
ATOM 2074 O O . ASP B 1 133 ? 9.688 11.82 2.74 1 98.94 133 ASP B O 1
ATOM 2078 N N . ALA B 1 134 ? 8.328 11.93 4.547 1 98.94 134 ALA B N 1
ATOM 2079 C CA . ALA B 1 134 ? 7.797 10.578 4.359 1 98.94 134 ALA B CA 1
ATOM 2080 C C . ALA B 1 134 ? 6.398 10.453 4.965 1 98.94 134 ALA B C 1
ATOM 2082 O O . ALA B 1 134 ? 6.055 11.18 5.898 1 98.94 134 ALA B O 1
ATOM 2083 N N . ILE B 1 135 ? 5.613 9.523 4.406 1 98.94 135 ILE B N 1
ATOM 2084 C CA . ILE B 1 135 ? 4.258 9.336 4.914 1 98.94 135 ILE B CA 1
ATOM 2085 C C . ILE B 1 135 ? 3.891 7.852 4.871 1 98.94 135 ILE B C 1
ATOM 2087 O O . ILE B 1 135 ? 4.289 7.137 3.951 1 98.94 135 ILE B O 1
ATOM 2091 N N . GLY B 1 136 ? 3.225 7.371 5.863 1 98.88 136 GLY B N 1
ATOM 2092 C CA . GLY B 1 136 ? 2.6 6.062 5.992 1 98.88 136 GLY B CA 1
ATOM 2093 C C . GLY B 1 136 ? 1.206 6.121 6.586 1 98.88 136 GLY B C 1
ATOM 2094 O O . GLY B 1 136 ? 0.722 7.199 6.941 1 98.88 136 GLY B O 1
ATOM 2095 N N . VAL B 1 137 ? 0.571 4.961 6.645 1 98.88 137 VAL B N 1
ATOM 2096 C CA . VAL B 1 137 ? -0.82 4.957 7.086 1 98.88 137 VAL B CA 1
ATOM 2097 C C . VAL B 1 137 ? -1.031 3.861 8.125 1 98.88 137 VAL B C 1
ATOM 2099 O O . VAL B 1 137 ? -0.292 2.875 8.156 1 98.88 137 VAL B O 1
ATOM 2102 N N . TYR B 1 138 ? -2.021 4.086 8.953 1 98.19 138 TYR B N 1
ATOM 2103 C CA . TYR B 1 138 ? -2.645 3.027 9.742 1 98.19 138 TYR B CA 1
ATOM 2104 C C . TYR B 1 138 ? -3.916 2.525 9.07 1 98.19 138 TYR B C 1
ATOM 2106 O O . TYR B 1 138 ? -4.777 3.318 8.68 1 98.19 138 TYR B O 1
ATOM 2114 N N . LEU B 1 139 ? -4 1.218 8.953 1 98.12 139 LEU B N 1
ATOM 2115 C CA . LEU B 1 139 ? -5.188 0.6 8.375 1 98.12 139 LEU B CA 1
ATOM 2116 C C . LEU B 1 139 ? -5.992 -0.135 9.438 1 98.12 139 LEU B C 1
ATOM 2118 O O . LEU B 1 139 ? -5.418 -0.757 10.336 1 98.12 139 LEU B O 1
ATOM 2122 N N . MET B 1 140 ? -7.262 -0.068 9.297 1 95.56 140 MET B N 1
ATOM 2123 C CA . MET B 1 140 ? -8.18 -0.788 10.172 1 95.56 140 MET B CA 1
ATOM 2124 C C . MET B 1 140 ? -9.328 -1.394 9.383 1 95.56 140 MET B C 1
ATOM 2126 O O . MET B 1 140 ? -9.742 -0.847 8.359 1 95.56 140 MET B O 1
ATOM 2130 N N . PRO B 1 141 ? -9.82 -2.59 9.938 1 91.31 141 PRO B N 1
ATOM 2131 C CA . PRO B 1 141 ? -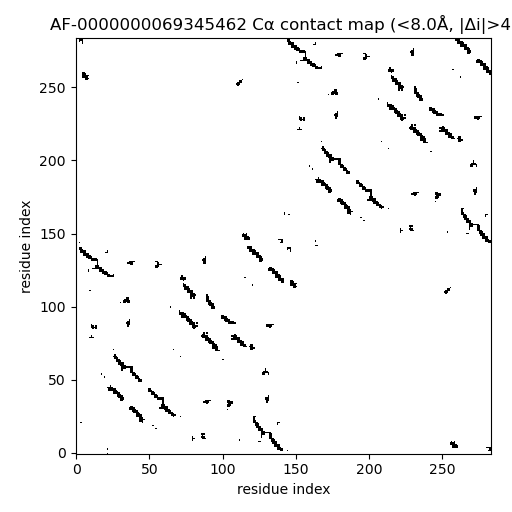11.039 -3.104 9.312 1 91.31 141 PRO B CA 1
ATOM 2132 C C . PRO B 1 141 ? -12.219 -2.146 9.445 1 91.31 141 PRO B C 1
ATOM 2134 O O . PRO B 1 141 ? -12.234 -1.301 10.344 1 91.31 141 PRO B O 1
ATOM 2137 N N . ASN B 1 142 ? -13.242 -2.27 8.516 1 80.88 142 ASN B N 1
ATOM 2138 C CA . ASN B 1 142 ? -14.422 -1.417 8.562 1 80.88 142 ASN B CA 1
ATOM 2139 C C . ASN B 1 142 ? -15.281 -1.713 9.789 1 80.88 142 ASN B C 1
ATOM 2141 O O . ASN B 1 142 ? -15.336 -2.854 10.258 1 80.88 142 ASN B O 1
#

InterPro domains:
  IPR001229 Jacalin-like lectin domain [PF01419] (7-138)
  IPR001229 Jacalin-like lectin domain [PS51752] (4-141)
  IPR001229 Jacalin-like lectin domain [SM00915] (15-141)
  IPR033734 Jacalin-like lectin domain, plant [cd09612] (15-139)
  IPR036404 Jacalin-like lectin domain superfamily [G3DSA:2.100.10.30] (1-142)
  IPR036404 Jacalin-like lectin domain superfamily [SSF51101] (3-141)

Radius of gyration: 19.01 Å; Cα contacts (8 Å, |Δi|>4): 916; chains: 2; bounding box: 39×54×49 Å

Organism: Musa acuminata subsp. malaccensis (NCBI:txid214687)

Secondary structure (DSSP, 8-state):
-TT-EEEEEEE-S-SEEEE----SEEEEEEEEESSSEEEEEEEEEETTEEEEEEEE-S-SEEEEEEPPTT--EEEEEEEEEEETTEEEEEEEEEEESS-EEEEE-----EEEEEEEEESEEEEEEEEESSSEEEEEEEEE--/-TT-EEEEEEE-S-SEEEE----SEEEEEEEEESSSEEEEEEEEEETTEEEEEEEE-S-SEEEEEEPPTT--EEEEEEEEEEETTEEEEEEEEEEESS-EEEEES----EEEEEEEEESEEEEEEEEESSSEEEEEEEEE--

pLDDT: mean 97.1, std 5.39, range [50.59, 98.94]